Protein AF-0000000080018861 (afdb_homodimer)

Foldseek 3Di:
DEAEDALVLVVCCPPVPPVVSVVVSVVVLVVCVVVVYAYEYEPVSLQVNLVCCCPVVVDDLVRSLVVVVVVLPDPRYDYPCSPLQNVLSVCSVVFDDDSVVSSVFSVCVVVPHQADEDCDCSCPPPPRYHYD/DEAEDALVLVVCCPPVPPVVSVVVSVVVLVVCVVVVYAYEYEPVSLQVNLVCCCPVVNDDLVRSLVVVVVVLVDPRYDYPCSPLQNVLSVCSVVFDDGSVVSSVFSVCVVVPHQADEDCDCSCPPPPRYHYD

Sequence (264 aa):
MSKGLDTNVIVRYLVRDDLEQWKLADEYIKQVKASGETCFINNIVLCELVWVLKTSYKLSRIEITDVIEKILKTDAFDFENREAALWSLQQMKKGKADFSDYLIGKLNEQAGCSETVTFDAKLQGTQGIRLLMSKGLDTNVIVRYLVRDDLEQWKLADEYIKQVKASGETCFINNIVLCELVWVLKTSYKLSRIEITDVIEKILKTDAFDFENREAALWSLQQMKKGKADFSDYLIGKLNEQAGCSETVTFDAKLQGTQGIRLL

Solvent-accessible surface area (backbone atoms only — not comparable to full-atom values): 13883 Å² total; per-residue (Å²): 109,33,35,20,53,34,45,65,34,55,50,29,50,72,67,55,84,44,63,69,58,15,51,53,36,47,50,50,54,49,49,37,39,72,70,73,28,32,38,31,38,45,67,59,36,53,41,50,41,55,48,45,41,38,71,76,65,59,43,49,72,67,56,47,50,52,52,51,51,51,53,74,67,35,81,52,49,40,56,72,50,58,67,51,51,51,52,15,48,54,47,34,74,74,46,76,44,54,54,55,60,43,35,51,48,46,52,30,44,75,73,53,22,76,34,25,37,30,71,59,70,58,46,60,83,42,86,55,46,42,75,107,109,33,35,19,52,32,44,65,34,54,49,30,51,70,67,56,86,44,62,70,57,16,51,54,36,48,50,50,54,50,50,38,41,72,70,72,28,32,37,32,40,43,68,58,37,53,41,50,42,55,49,43,42,38,70,75,66,59,43,49,73,68,56,47,50,52,52,52,52,52,54,72,68,36,82,52,49,41,54,72,48,57,67,51,50,51,51,16,49,55,48,35,72,75,46,74,43,55,53,55,60,43,35,51,48,46,51,31,44,74,72,53,22,77,35,25,38,30,70,59,71,58,45,59,85,41,87,57,46,42,74,108

Nearest PDB structures (foldseek):
  7vwo-assembly3_I  TM=4.710E-01  e=6.007E-04  Mycobacterium tuberculosis H37Rv
  1w8i-assembly1_A-2  TM=4.863E-01  e=3.296E-03  Archaeoglobus fulgidus DSM 4304
  7by2-assembly1_B-2  TM=4.163E-01  e=1.046E-02  Klebsiella pneumoniae
  4diu-assembly1_A  TM=2.142E-01  e=4.860E+00  synthetic construct
  6nkg-assembly1_A  TM=1.887E-01  e=8.400E+00  metagenome

Structure (mmCIF, N/CA/C/O backbone):
data_AF-0000000080018861-model_v1
#
loop_
_entity.id
_entity.type
_entity.pdbx_description
1 polymer 'PIN domain-containing protein'
#
loop_
_atom_site.group_PDB
_atom_site.id
_atom_site.type_symbol
_atom_site.label_atom_id
_atom_site.label_alt_id
_atom_site.label_comp_id
_atom_site.label_asym_id
_atom_site.label_entity_id
_atom_site.label_seq_id
_atom_site.pdbx_PDB_ins_code
_atom_site.Cartn_x
_atom_site.Cartn_y
_atom_site.Cartn_z
_atom_site.occupancy
_atom_site.B_iso_or_equiv
_atom_site.auth_seq_id
_atom_site.auth_comp_id
_atom_site.auth_asym_id
_atom_site.auth_atom_id
_atom_site.pdbx_PDB_model_num
ATOM 1 N N . MET A 1 1 ? 7.605 -21.719 6.68 1 80.31 1 MET A N 1
ATOM 2 C CA . MET A 1 1 ? 8.273 -20.531 6.137 1 80.31 1 MET A CA 1
ATOM 3 C C . MET A 1 1 ? 7.504 -19.969 4.949 1 80.31 1 MET A C 1
ATOM 5 O O . MET A 1 1 ? 6.727 -20.688 4.312 1 80.31 1 MET A O 1
ATOM 9 N N . SER A 1 2 ? 7.422 -18.594 4.66 1 95 2 SER A N 1
ATOM 10 C CA . SER A 1 2 ? 6.605 -18.031 3.594 1 95 2 SER A CA 1
ATOM 11 C C . SER A 1 2 ? 7.473 -17.406 2.506 1 95 2 SER A C 1
ATOM 13 O O . SER A 1 2 ? 8.648 -17.109 2.736 1 95 2 SER A O 1
ATOM 15 N N . LYS A 1 3 ? 6.938 -17.453 1.348 1 98.56 3 LYS A N 1
ATOM 16 C CA . LYS A 1 3 ? 7.531 -16.812 0.18 1 98.56 3 LYS A CA 1
ATOM 17 C C . LYS A 1 3 ? 6.734 -15.57 -0.23 1 98.56 3 LYS A C 1
ATOM 19 O O . LYS A 1 3 ? 5.531 -15.656 -0.478 1 98.56 3 LYS A O 1
ATOM 24 N N . GLY A 1 4 ? 7.438 -14.445 -0.264 1 98.88 4 GLY A N 1
ATOM 25 C CA . GLY A 1 4 ? 6.75 -13.219 -0.638 1 98.88 4 GLY A CA 1
ATOM 26 C C . GLY A 1 4 ? 6.531 -13.094 -2.135 1 98.88 4 GLY A C 1
ATOM 27 O O . GLY A 1 4 ? 7.398 -13.461 -2.928 1 98.88 4 GLY A O 1
ATOM 28 N N . LEU A 1 5 ? 5.398 -12.57 -2.502 1 98.88 5 LEU A N 1
ATOM 29 C CA . LEU A 1 5 ? 5.113 -12.32 -3.91 1 98.88 5 LEU A CA 1
ATOM 30 C C . LEU A 1 5 ? 5.102 -10.82 -4.203 1 98.88 5 LEU A C 1
ATOM 32 O O . LEU A 1 5 ? 4.535 -10.039 -3.439 1 98.88 5 LEU A O 1
ATOM 36 N N . ASP A 1 6 ? 5.699 -10.453 -5.277 1 98.75 6 ASP A N 1
ATOM 37 C CA . ASP A 1 6 ? 5.5 -9.125 -5.852 1 98.75 6 ASP A CA 1
ATOM 38 C C . ASP A 1 6 ? 4.184 -9.055 -6.629 1 98.75 6 ASP A C 1
ATOM 40 O O . ASP A 1 6 ? 3.611 -10.086 -6.984 1 98.75 6 ASP A O 1
ATOM 44 N N . THR A 1 7 ? 3.771 -7.844 -6.902 1 98.75 7 THR A N 1
ATOM 45 C CA . THR A 1 7 ? 2.473 -7.633 -7.535 1 98.75 7 THR A CA 1
ATOM 46 C C . THR A 1 7 ? 2.43 -8.281 -8.914 1 98.75 7 THR A C 1
ATOM 48 O O . THR A 1 7 ? 1.459 -8.961 -9.258 1 98.75 7 THR A O 1
ATOM 51 N N . ASN A 1 8 ? 3.494 -8.156 -9.703 1 98.38 8 ASN A N 1
ATOM 52 C CA . ASN A 1 8 ? 3.469 -8.633 -11.078 1 98.38 8 ASN A CA 1
ATOM 53 C C . ASN A 1 8 ? 3.395 -10.156 -11.141 1 98.38 8 ASN A C 1
ATOM 55 O O . ASN A 1 8 ? 2.869 -10.719 -12.102 1 98.38 8 ASN A O 1
ATOM 59 N N . VAL A 1 9 ? 3.859 -10.82 -10.125 1 98.69 9 VAL A N 1
ATOM 60 C CA . VAL A 1 9 ? 3.789 -12.273 -10.117 1 98.69 9 VAL A CA 1
ATOM 61 C C . VAL A 1 9 ? 2.342 -12.727 -9.945 1 98.69 9 VAL A C 1
ATOM 63 O O . VAL A 1 9 ? 1.876 -13.625 -10.641 1 98.69 9 VAL A O 1
ATOM 66 N N . ILE A 1 10 ? 1.629 -12.125 -9.016 1 98.5 10 ILE A N 1
ATOM 67 C CA . ILE A 1 10 ? 0.23 -12.469 -8.789 1 98.5 10 ILE A CA 1
ATOM 68 C C . ILE A 1 10 ? -0.599 -12.102 -10.016 1 98.5 10 ILE A C 1
ATOM 70 O O . ILE A 1 10 ? -1.502 -12.844 -10.406 1 98.5 10 ILE A O 1
ATOM 74 N N . VAL A 1 11 ? -0.32 -10.938 -10.625 1 98.5 11 VAL A N 1
ATOM 75 C CA . VAL A 1 11 ? -1.027 -10.516 -11.828 1 98.5 11 VAL A CA 1
ATOM 76 C C . VAL A 1 11 ? -0.863 -11.562 -12.922 1 98.5 11 VAL A C 1
ATOM 78 O O . VAL A 1 11 ? -1.845 -11.992 -13.531 1 98.5 11 VAL A O 1
ATOM 81 N N . ARG A 1 12 ? 0.361 -12.031 -13.125 1 98.31 12 ARG A N 1
ATOM 82 C CA . ARG A 1 12 ? 0.615 -13.023 -14.156 1 98.31 12 ARG A CA 1
ATOM 83 C C . ARG A 1 12 ? -0.076 -14.344 -13.828 1 98.31 12 ARG A C 1
ATOM 85 O O . ARG A 1 12 ? -0.591 -15.023 -14.719 1 98.31 12 ARG A O 1
ATOM 92 N N . TYR A 1 13 ? -0.082 -14.609 -12.578 1 97.62 13 TYR A N 1
ATOM 93 C CA . TYR A 1 13 ? -0.749 -15.828 -12.125 1 97.62 13 TYR A CA 1
ATOM 94 C C . TYR A 1 13 ? -2.24 -15.781 -12.438 1 97.62 13 TYR A C 1
ATOM 96 O O . TYR A 1 13 ? -2.828 -16.781 -12.844 1 97.62 13 TYR A O 1
ATOM 104 N N . LEU A 1 14 ? -2.842 -14.625 -12.352 1 96.88 14 LEU A N 1
ATOM 105 C CA . LEU A 1 14 ? -4.293 -14.492 -12.422 1 96.88 14 LEU A CA 1
ATOM 106 C C . LEU A 1 14 ? -4.754 -14.266 -13.859 1 96.88 14 LEU A C 1
ATOM 108 O O . LEU A 1 14 ? -5.773 -14.82 -14.273 1 96.88 14 LEU A O 1
ATOM 112 N N . VAL A 1 15 ? -4.164 -13.445 -14.664 1 94.81 15 VAL A N 1
ATOM 113 C CA . VAL A 1 15 ? -4.73 -12.938 -15.906 1 94.81 15 VAL A CA 1
ATOM 114 C C . VAL A 1 15 ? -4.25 -13.789 -17.078 1 94.81 15 VAL A C 1
ATOM 116 O O . VAL A 1 15 ? -4.918 -13.859 -18.109 1 94.81 15 VAL A O 1
ATOM 119 N N . ARG A 1 16 ? -3.158 -14.484 -17.125 1 93.56 16 ARG A N 1
ATOM 120 C CA . ARG A 1 16 ? -2.623 -15.422 -18.109 1 93.56 16 ARG A CA 1
ATOM 121 C C . ARG A 1 16 ? -2.43 -14.734 -19.453 1 93.56 16 ARG A C 1
ATOM 123 O O . ARG A 1 16 ? -2.74 -15.312 -20.5 1 93.56 16 ARG A O 1
ATOM 130 N N . ASP A 1 17 ? -2.07 -13.492 -19.469 1 96.19 17 ASP A N 1
ATOM 131 C CA . ASP A 1 17 ? -1.878 -12.742 -20.703 1 96.19 17 ASP A CA 1
ATOM 132 C C . ASP A 1 17 ? -0.44 -12.867 -21.203 1 96.19 17 ASP A C 1
ATOM 134 O O . ASP A 1 17 ? -0.119 -12.414 -22.312 1 96.19 17 ASP A O 1
ATOM 138 N N . ASP A 1 18 ? 0.453 -13.352 -20.438 1 96.81 18 ASP A N 1
ATOM 139 C CA . ASP A 1 18 ? 1.819 -13.75 -20.766 1 96.81 18 ASP A CA 1
ATOM 140 C C . ASP A 1 18 ? 2.068 -15.211 -20.406 1 96.81 18 ASP A C 1
ATOM 142 O O . ASP A 1 18 ? 2.395 -15.523 -19.25 1 96.81 18 ASP A O 1
ATOM 146 N N . LEU A 1 19 ? 1.96 -16.031 -21.406 1 97.56 19 LEU A N 1
ATOM 147 C CA . LEU A 1 19 ? 1.934 -17.469 -21.156 1 97.56 19 LEU A CA 1
ATOM 148 C C . LEU A 1 19 ? 3.229 -17.938 -20.5 1 97.56 19 LEU A C 1
ATOM 150 O O . LEU A 1 19 ? 3.205 -18.797 -19.609 1 97.56 19 LEU A O 1
ATOM 154 N N . GLU A 1 20 ? 4.262 -17.422 -20.953 1 98.12 20 GLU A N 1
ATOM 155 C CA . GLU A 1 20 ? 5.551 -17.812 -20.391 1 98.12 20 GLU A CA 1
ATOM 156 C C . GLU A 1 20 ? 5.652 -17.422 -18.922 1 98.12 20 GLU A C 1
ATOM 158 O O . GLU A 1 20 ? 6.016 -18.234 -18.062 1 98.12 20 GLU A O 1
ATOM 163 N N . GLN A 1 21 ? 5.367 -16.203 -18.594 1 98.25 21 GLN A N 1
ATOM 164 C CA . GLN A 1 21 ? 5.43 -15.75 -17.203 1 98.25 21 GLN A CA 1
ATOM 165 C C . GLN A 1 21 ? 4.332 -16.391 -16.359 1 98.25 21 GLN A C 1
ATOM 167 O O . GLN A 1 21 ? 4.52 -16.641 -15.172 1 98.25 21 GLN A O 1
ATOM 172 N N . TRP A 1 22 ? 3.197 -16.641 -17 1 98.44 22 TRP A N 1
ATOM 173 C CA . TRP A 1 22 ? 2.141 -17.344 -16.281 1 98.44 22 TRP A CA 1
ATOM 174 C C . TRP A 1 22 ? 2.611 -18.734 -15.828 1 98.44 22 TRP A C 1
ATOM 176 O O . TRP A 1 22 ? 2.414 -19.109 -14.672 1 98.44 22 TRP A O 1
ATOM 186 N N . LYS A 1 23 ? 3.252 -19.438 -16.719 1 98.5 23 LYS A N 1
ATOM 187 C CA . LYS A 1 23 ? 3.74 -20.781 -16.406 1 98.5 23 LYS A CA 1
ATOM 188 C C . LYS A 1 23 ? 4.723 -20.75 -15.242 1 98.5 23 LYS A C 1
ATOM 190 O O . LYS A 1 23 ? 4.641 -21.562 -14.32 1 98.5 23 LYS A O 1
ATOM 195 N N . LEU A 1 24 ? 5.609 -19.797 -15.258 1 98.62 24 LEU A N 1
ATOM 196 C CA . LEU A 1 24 ? 6.602 -19.656 -14.195 1 98.62 24 LEU A CA 1
ATOM 197 C C . LEU A 1 24 ? 5.934 -19.312 -12.867 1 98.62 24 LEU A C 1
ATOM 199 O O . LEU A 1 24 ? 6.273 -19.891 -11.836 1 98.62 24 LEU A O 1
ATOM 203 N N . ALA A 1 25 ? 5.023 -18.406 -12.867 1 98.56 25 ALA A N 1
ATO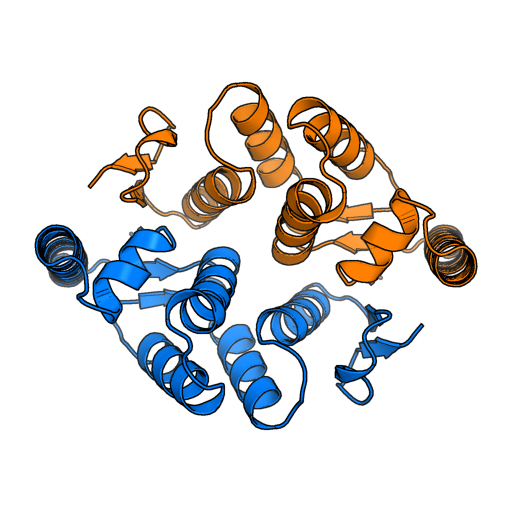M 204 C CA . ALA A 1 25 ? 4.301 -18.031 -11.648 1 98.56 25 ALA A CA 1
ATOM 205 C C . ALA A 1 25 ? 3.49 -19.203 -11.109 1 98.56 25 ALA A C 1
ATOM 207 O O . ALA A 1 25 ? 3.525 -19.484 -9.906 1 98.56 25 ALA A O 1
ATOM 208 N N . ASP A 1 26 ? 2.793 -19.875 -12.023 1 97.94 26 ASP A N 1
ATOM 209 C CA . ASP A 1 26 ? 1.965 -21.016 -11.648 1 97.94 26 ASP A CA 1
ATOM 210 C C . ASP A 1 26 ? 2.809 -22.125 -11.031 1 97.94 26 ASP A C 1
ATOM 212 O O . ASP A 1 26 ? 2.457 -22.672 -9.984 1 97.94 26 ASP A O 1
ATOM 216 N N . GLU A 1 27 ? 3.875 -22.422 -11.688 1 98.31 27 GLU A N 1
ATOM 217 C CA . GLU A 1 27 ? 4.781 -23.469 -11.211 1 98.31 27 GLU A CA 1
ATOM 218 C C . GLU A 1 27 ? 5.375 -23.094 -9.852 1 98.31 27 GLU A C 1
ATOM 220 O O . GLU A 1 27 ? 5.477 -23.938 -8.961 1 98.31 27 GLU A O 1
ATOM 225 N N . TYR A 1 28 ? 5.785 -21.875 -9.703 1 98.44 28 TYR A N 1
ATOM 226 C CA . TYR A 1 28 ? 6.367 -21.406 -8.445 1 98.44 28 TYR A CA 1
ATOM 227 C C . TYR A 1 28 ? 5.379 -21.562 -7.301 1 98.44 28 TYR A C 1
ATOM 229 O O . TYR A 1 28 ? 5.723 -22.109 -6.246 1 98.44 28 TYR A O 1
ATOM 237 N N . ILE A 1 29 ? 4.176 -21.109 -7.496 1 97.62 29 ILE A N 1
ATOM 238 C CA . ILE A 1 29 ? 3.156 -21.141 -6.453 1 97.62 29 ILE A CA 1
ATOM 239 C C . ILE A 1 29 ? 2.816 -22.594 -6.113 1 97.62 29 ILE A C 1
ATOM 241 O O . ILE A 1 29 ? 2.682 -22.938 -4.941 1 97.62 29 ILE A O 1
ATOM 245 N N . LYS A 1 30 ? 2.783 -23.422 -7.121 1 97.31 30 LYS A N 1
ATOM 246 C CA . LYS A 1 30 ? 2.518 -24.844 -6.906 1 97.31 30 LYS A CA 1
ATOM 247 C C . LYS A 1 30 ? 3.635 -25.484 -6.098 1 97.31 30 LYS A C 1
ATOM 249 O O . LYS A 1 30 ? 3.373 -26.297 -5.207 1 97.31 30 LYS A O 1
ATOM 254 N N . GLN A 1 31 ? 4.809 -25.141 -6.422 1 97.62 31 GLN A N 1
ATOM 255 C CA . GLN A 1 31 ? 5.965 -25.688 -5.723 1 97.62 31 GLN A CA 1
ATOM 256 C C . GLN A 1 31 ? 5.98 -25.25 -4.262 1 97.62 31 GLN A C 1
ATOM 258 O O . GLN A 1 31 ? 6.293 -26.047 -3.371 1 97.62 31 GLN A O 1
ATOM 263 N N . VAL A 1 32 ? 5.719 -24 -4.031 1 97.69 32 VAL A N 1
ATOM 264 C CA . VAL A 1 32 ? 5.66 -23.484 -2.666 1 97.69 32 VAL A CA 1
ATOM 265 C C . VAL A 1 32 ? 4.613 -24.266 -1.868 1 97.69 32 VAL A C 1
ATOM 267 O O . VAL A 1 32 ? 4.895 -24.75 -0.768 1 97.69 32 VAL A O 1
ATOM 270 N N . LYS A 1 33 ? 3.5 -24.438 -2.461 1 95.75 33 LYS A N 1
ATOM 271 C CA . LYS A 1 33 ? 2.418 -25.156 -1.809 1 95.75 33 LYS A CA 1
ATOM 272 C C . LYS A 1 33 ? 2.818 -26.609 -1.542 1 95.75 33 LYS A C 1
ATOM 274 O O . LYS A 1 33 ? 2.572 -27.141 -0.455 1 95.75 33 LYS A O 1
ATOM 279 N N . ALA A 1 34 ? 3.441 -27.203 -2.479 1 96.31 34 ALA A N 1
ATOM 280 C CA . ALA A 1 34 ? 3.838 -28.594 -2.371 1 96.31 34 ALA A CA 1
ATOM 281 C C . ALA A 1 34 ? 4.863 -28.797 -1.259 1 96.31 34 ALA A C 1
ATOM 283 O O . ALA A 1 34 ? 4.941 -29.875 -0.659 1 96.31 34 ALA A O 1
ATOM 284 N N . SER A 1 35 ? 5.586 -27.797 -0.98 1 96.44 35 SER A N 1
ATOM 285 C CA . SER A 1 35 ? 6.621 -27.891 0.045 1 96.44 35 SER A CA 1
ATOM 286 C C . SER A 1 35 ? 6.051 -27.594 1.43 1 96.44 35 SER A C 1
ATOM 288 O O . SER A 1 35 ? 6.785 -27.594 2.42 1 96.44 35 SER A O 1
ATOM 290 N N . GLY A 1 36 ? 4.789 -27.297 1.485 1 94.88 36 GLY A N 1
ATOM 291 C CA . GLY A 1 36 ? 4.141 -27 2.754 1 94.88 36 GLY A CA 1
ATOM 292 C C . GLY A 1 36 ? 4.285 -25.562 3.176 1 94.88 36 GLY A C 1
ATOM 293 O O . GLY A 1 36 ? 3.955 -25.203 4.309 1 94.88 36 GLY A O 1
ATOM 294 N N . GLU A 1 37 ? 4.805 -24.734 2.312 1 96.44 37 GLU A N 1
ATOM 295 C CA . GLU A 1 37 ? 4.934 -23.297 2.553 1 96.44 37 GLU A CA 1
ATOM 296 C C . GLU A 1 37 ? 3.766 -22.531 1.938 1 96.44 37 GLU A C 1
ATOM 298 O O . GLU A 1 37 ? 2.855 -23.125 1.362 1 96.44 37 GLU A O 1
ATOM 303 N N . THR A 1 38 ? 3.707 -21.25 2.182 1 97.25 38 THR A N 1
ATOM 304 C CA . THR A 1 38 ? 2.67 -20.406 1.605 1 97.25 38 THR A CA 1
ATOM 305 C C . THR A 1 38 ? 3.287 -19.219 0.865 1 97.25 38 THR A C 1
ATOM 307 O O . THR A 1 38 ? 4.449 -18.875 1.092 1 97.25 38 THR A O 1
ATOM 310 N N . CYS A 1 39 ? 2.5 -18.688 -0.005 1 98.62 39 CYS A N 1
ATOM 311 C CA . CYS A 1 39 ? 2.852 -17.438 -0.659 1 98.62 39 CYS A CA 1
ATOM 312 C C . CYS A 1 39 ? 2.264 -16.25 0.093 1 98.62 39 CYS A C 1
ATOM 314 O O . CYS A 1 39 ? 1.048 -16.156 0.271 1 98.62 39 CYS A O 1
ATOM 316 N N . PHE A 1 40 ? 3.115 -15.375 0.499 1 98.81 40 PHE A N 1
ATOM 317 C CA . PHE A 1 40 ? 2.723 -14.25 1.336 1 98.81 40 PHE A CA 1
ATOM 318 C C . PHE A 1 40 ? 2.426 -13.016 0.484 1 98.81 40 PHE A C 1
ATOM 320 O O . PHE A 1 40 ? 3.201 -12.672 -0.41 1 98.81 40 PHE A O 1
ATOM 327 N N . ILE A 1 41 ? 1.285 -12.391 0.741 1 98.81 41 ILE A N 1
ATOM 328 C CA . ILE A 1 41 ? 0.834 -11.18 0.068 1 98.81 41 ILE A CA 1
ATOM 329 C C . ILE A 1 41 ? 0.627 -10.062 1.094 1 98.81 41 ILE A C 1
ATOM 331 O O . ILE A 1 41 ? -0.278 -10.141 1.928 1 98.81 41 ILE A O 1
ATOM 335 N N . ASN A 1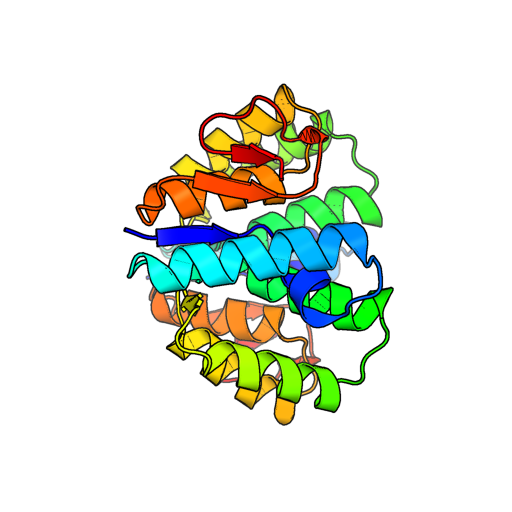 42 ? 1.509 -9.078 1.059 1 98.81 42 ASN A N 1
ATOM 336 C CA . ASN A 1 42 ? 1.318 -7.992 2.016 1 98.81 42 ASN A CA 1
ATOM 337 C C . ASN A 1 42 ? 0.316 -6.961 1.504 1 98.81 42 ASN A C 1
ATOM 339 O O . ASN A 1 42 ? -0.189 -7.082 0.386 1 98.81 42 ASN A O 1
ATOM 343 N N . ASN A 1 43 ? -0.021 -5.945 2.26 1 98.94 43 ASN A N 1
ATOM 344 C CA . ASN A 1 43 ? -1.129 -5.035 1.992 1 98.94 43 ASN A CA 1
ATOM 345 C C . ASN A 1 43 ? -0.85 -4.156 0.778 1 98.94 43 ASN A C 1
ATOM 347 O O . ASN A 1 43 ? -1.769 -3.809 0.033 1 98.94 43 ASN A O 1
ATOM 351 N N . ILE A 1 44 ? 0.416 -3.781 0.583 1 98.94 44 ILE A N 1
ATOM 352 C CA . ILE A 1 44 ? 0.769 -2.941 -0.557 1 98.94 44 ILE A CA 1
ATOM 353 C C . ILE A 1 44 ? 0.529 -3.709 -1.855 1 98.94 44 ILE A C 1
ATOM 355 O O . ILE A 1 44 ? -0.071 -3.18 -2.795 1 98.94 44 ILE A O 1
ATOM 359 N N . VAL A 1 45 ? 0.912 -4.938 -1.863 1 98.88 45 VAL A N 1
ATOM 360 C CA . VAL A 1 45 ? 0.752 -5.789 -3.037 1 98.88 45 VAL A CA 1
ATOM 361 C C . VAL A 1 45 ? -0.731 -5.941 -3.365 1 98.88 45 VAL A C 1
ATOM 363 O O . VAL A 1 45 ? -1.125 -5.875 -4.531 1 98.88 45 VAL A O 1
ATOM 366 N N . LEU A 1 46 ? -1.548 -6.129 -2.352 1 98.81 46 LEU A N 1
ATOM 367 C CA . LEU A 1 46 ? -2.982 -6.27 -2.576 1 98.81 46 LEU A CA 1
ATOM 368 C C . LEU A 1 46 ? -3.566 -5 -3.186 1 98.81 46 LEU A C 1
ATOM 370 O O . LEU A 1 46 ? -4.371 -5.066 -4.117 1 98.81 46 LEU A O 1
ATOM 374 N N . CYS A 1 47 ? -3.186 -3.865 -2.697 1 98.88 47 CYS A N 1
ATOM 375 C CA . CYS A 1 47 ? -3.658 -2.594 -3.232 1 98.88 47 CYS A CA 1
ATOM 376 C C . CYS A 1 47 ? -3.223 -2.414 -4.684 1 98.88 47 CYS A C 1
ATOM 378 O O . CYS A 1 47 ? -4.02 -2.004 -5.527 1 98.88 47 CYS A O 1
ATOM 380 N N . GLU A 1 48 ? -1.944 -2.727 -4.949 1 98.75 48 GLU A N 1
ATOM 381 C CA . GLU A 1 48 ? -1.441 -2.613 -6.316 1 98.75 48 GLU A CA 1
ATOM 382 C C . GLU A 1 48 ? -2.18 -3.561 -7.258 1 98.75 48 GLU A C 1
ATOM 384 O O . GLU A 1 48 ? -2.477 -3.201 -8.398 1 98.75 48 GLU A O 1
ATOM 389 N N . LEU A 1 49 ? -2.455 -4.727 -6.785 1 98.81 49 LEU A N 1
ATOM 390 C CA . LEU A 1 49 ? -3.172 -5.707 -7.59 1 98.81 49 LEU A CA 1
ATOM 391 C C . LEU A 1 49 ? -4.543 -5.18 -8 1 98.81 49 LEU A C 1
ATOM 393 O O . LEU A 1 49 ? -4.898 -5.207 -9.18 1 98.81 49 LEU A O 1
ATOM 397 N N . VAL A 1 50 ? -5.281 -4.656 -7.016 1 98.81 50 VAL A N 1
ATOM 398 C CA . VAL A 1 50 ? -6.609 -4.117 -7.289 1 98.81 50 VAL A CA 1
ATOM 399 C C . VAL A 1 50 ? -6.504 -2.977 -8.297 1 98.81 50 VAL A C 1
ATOM 401 O O . VAL A 1 50 ? -7.289 -2.908 -9.25 1 98.81 50 VAL A O 1
ATOM 404 N N . TRP A 1 51 ? -5.531 -2.145 -8.18 1 98.5 51 TRP A N 1
ATOM 405 C CA . TRP A 1 51 ? -5.328 -1.007 -9.07 1 98.5 51 TRP A CA 1
ATOM 406 C C . TRP A 1 51 ? -5 -1.475 -10.484 1 98.5 51 TRP A C 1
ATOM 408 O O . TRP A 1 51 ? -5.559 -0.966 -11.453 1 98.5 51 TRP A O 1
ATOM 418 N N . VAL A 1 52 ? -4.125 -2.418 -10.578 1 98.44 52 VAL A N 1
ATOM 419 C CA . VAL A 1 52 ? -3.697 -2.92 -11.883 1 98.44 52 VAL A CA 1
ATOM 420 C C . VAL A 1 52 ? -4.879 -3.572 -12.594 1 98.44 52 VAL A C 1
ATOM 422 O O . VAL A 1 52 ? -5.082 -3.355 -13.789 1 98.44 52 VAL A O 1
ATOM 425 N N . LEU A 1 53 ? -5.668 -4.395 -11.859 1 98.62 53 LEU A N 1
ATOM 426 C CA . LEU A 1 53 ? -6.828 -5.043 -12.453 1 98.62 53 LEU A CA 1
ATOM 427 C C . LEU A 1 53 ? -7.828 -4.008 -12.969 1 98.62 53 LEU A C 1
ATOM 429 O O . LEU A 1 53 ? -8.414 -4.176 -14.039 1 98.62 53 LEU A O 1
ATOM 433 N N . LYS A 1 54 ? -7.98 -2.98 -12.188 1 98.44 54 LYS A N 1
ATOM 434 C CA . LYS A 1 54 ? -8.922 -1.919 -12.539 1 98.44 54 LYS A CA 1
ATOM 435 C C . LYS A 1 54 ? -8.422 -1.112 -13.727 1 98.44 54 LYS A C 1
ATOM 437 O O . LYS A 1 54 ? -9.148 -0.91 -14.703 1 98.44 54 LYS A O 1
ATOM 442 N N . THR A 1 55 ? -7.211 -0.685 -13.727 1 97.81 55 THR A N 1
ATOM 443 C CA . THR A 1 55 ? -6.738 0.328 -14.664 1 97.81 55 THR A CA 1
ATOM 444 C C . THR A 1 55 ? -6.184 -0.321 -15.93 1 97.81 55 THR A C 1
ATOM 446 O O . THR A 1 55 ? -6.406 0.17 -17.031 1 97.81 55 THR A O 1
ATOM 449 N N . SER A 1 56 ? -5.441 -1.396 -15.773 1 97.81 56 SER A N 1
ATOM 450 C CA . SER A 1 56 ? -4.777 -2.008 -16.922 1 97.81 56 SER A CA 1
ATOM 451 C C . SER A 1 56 ? -5.68 -3.039 -17.594 1 97.81 56 SER A C 1
ATOM 453 O O . SER A 1 56 ? -5.676 -3.164 -18.812 1 97.81 56 SER A O 1
ATOM 455 N N . TYR A 1 57 ? -6.461 -3.707 -16.797 1 98 57 TYR A N 1
ATOM 456 C CA . TYR A 1 57 ? -7.258 -4.785 -17.375 1 98 57 TYR A CA 1
ATOM 457 C C . TYR A 1 57 ? -8.734 -4.41 -17.422 1 98 57 TYR A C 1
ATOM 459 O O . TYR A 1 57 ? -9.555 -5.164 -17.938 1 98 57 TYR A O 1
ATOM 467 N N . LYS A 1 58 ? -9.078 -3.287 -16.812 1 98.31 58 LYS A N 1
ATOM 468 C CA . LYS A 1 58 ? -10.383 -2.65 -16.938 1 98.31 58 LYS A CA 1
ATOM 469 C C . LYS A 1 58 ? -11.477 -3.539 -16.344 1 98.31 58 LYS A C 1
ATOM 471 O O . LYS A 1 58 ? -12.586 -3.604 -16.891 1 98.31 58 LYS A O 1
ATOM 476 N N . LEU A 1 59 ? -11.133 -4.234 -15.367 1 98.06 59 LEU A N 1
ATOM 477 C CA . LEU A 1 59 ? -12.164 -4.996 -14.68 1 98.06 59 LEU A CA 1
ATOM 478 C C . LEU A 1 59 ? -13.125 -4.07 -13.938 1 98.06 59 LEU A C 1
ATOM 480 O O . LEU A 1 59 ? -12.703 -3.051 -13.383 1 98.06 59 LEU A O 1
ATOM 484 N N . SER A 1 60 ? -14.383 -4.523 -13.93 1 97.81 60 SER A N 1
ATOM 485 C CA . SER A 1 60 ? -15.383 -3.781 -13.164 1 97.81 60 SER A CA 1
ATOM 486 C C . SER A 1 60 ? -15.172 -3.971 -11.664 1 97.81 60 SER A C 1
ATOM 488 O O . SER A 1 60 ? -14.453 -4.883 -11.242 1 97.81 60 SER A O 1
ATOM 490 N N . ARG A 1 61 ? -15.703 -3.084 -10.93 1 97.5 61 ARG A N 1
ATOM 491 C CA . ARG A 1 61 ? -15.641 -3.15 -9.477 1 97.5 61 ARG A CA 1
ATOM 492 C C . ARG A 1 61 ? -16.109 -4.512 -8.969 1 97.5 61 ARG A C 1
ATOM 494 O O . ARG A 1 61 ? -15.469 -5.105 -8.094 1 97.5 61 ARG A O 1
ATOM 501 N N . ILE A 1 62 ? -17.172 -5.07 -9.547 1 96.94 62 ILE A N 1
ATOM 502 C CA . ILE A 1 62 ? -17.734 -6.355 -9.141 1 96.94 62 ILE A CA 1
ATOM 503 C C . ILE A 1 62 ? -16.766 -7.477 -9.508 1 96.94 62 ILE A C 1
ATOM 505 O O . ILE A 1 62 ? -16.516 -8.383 -8.711 1 96.94 62 ILE A O 1
ATOM 509 N N . GLU A 1 63 ? -16.203 -7.441 -10.656 1 97.81 63 GLU A N 1
ATOM 510 C CA . GLU A 1 63 ? -15.234 -8.445 -11.078 1 97.81 63 GLU A CA 1
ATOM 511 C C . GLU A 1 63 ? -14 -8.445 -10.18 1 97.81 63 GLU A C 1
ATOM 513 O O . GLU A 1 63 ? -13.492 -9.508 -9.812 1 97.81 63 GLU A O 1
ATOM 518 N N . ILE A 1 64 ? -13.555 -7.258 -9.836 1 98.38 64 ILE A N 1
ATOM 519 C CA . ILE A 1 64 ? -12.383 -7.129 -8.969 1 98.38 64 ILE A CA 1
ATOM 520 C C . ILE A 1 64 ? -12.688 -7.738 -7.602 1 98.38 64 ILE A C 1
ATOM 522 O O . ILE A 1 64 ? -11.891 -8.516 -7.07 1 98.38 64 ILE A O 1
ATOM 526 N N . THR A 1 65 ? -13.836 -7.355 -7.055 1 97.75 65 THR A N 1
ATOM 527 C CA . THR A 1 65 ? -14.203 -7.875 -5.738 1 97.75 65 THR A CA 1
ATOM 528 C C . THR A 1 65 ? -14.281 -9.398 -5.766 1 97.75 65 THR A C 1
ATOM 530 O O . THR A 1 65 ? -13.828 -10.062 -4.836 1 97.75 65 THR A O 1
ATOM 533 N N . ASP A 1 66 ? -14.773 -9.977 -6.844 1 97.19 66 ASP A N 1
ATOM 534 C CA . ASP A 1 66 ? -14.875 -11.43 -6.984 1 97.19 66 ASP A CA 1
ATOM 535 C C . ASP A 1 66 ? -13.492 -12.07 -7.035 1 97.19 66 ASP A C 1
ATOM 537 O O . ASP A 1 66 ? -13.242 -13.078 -6.367 1 97.19 66 ASP A O 1
ATOM 541 N N . VAL A 1 67 ? -12.633 -11.508 -7.754 1 97.75 67 VAL A N 1
ATOM 542 C CA . VAL A 1 67 ? -11.281 -12.047 -7.922 1 97.75 67 VAL A CA 1
ATOM 543 C C . VAL A 1 67 ? -10.539 -11.992 -6.59 1 97.75 67 VAL A C 1
ATOM 545 O O . VAL A 1 67 ? -9.922 -12.977 -6.176 1 97.75 67 VAL A O 1
ATOM 548 N N . ILE A 1 68 ? -10.625 -10.859 -5.895 1 98.5 68 ILE A N 1
ATOM 549 C CA . ILE A 1 68 ? -9.875 -10.664 -4.66 1 98.5 68 ILE A CA 1
ATOM 550 C C . ILE A 1 68 ? -10.461 -11.547 -3.557 1 98.5 68 ILE A C 1
ATOM 552 O O . ILE A 1 68 ? -9.719 -12.094 -2.736 1 98.5 68 ILE A O 1
ATOM 556 N N . GLU A 1 69 ? -11.75 -11.648 -3.586 1 96.88 69 GLU A N 1
ATOM 557 C CA . GLU A 1 69 ? -12.367 -12.539 -2.607 1 96.88 69 GLU A CA 1
ATOM 558 C C . GLU A 1 69 ? -11.898 -13.977 -2.799 1 96.88 69 GLU A C 1
ATOM 560 O O . GLU A 1 69 ? -11.641 -14.688 -1.825 1 96.88 69 GLU A O 1
ATOM 565 N N . LYS A 1 70 ? -11.828 -14.461 -3.98 1 96.12 70 LYS A N 1
ATOM 566 C CA . LYS A 1 70 ? -11.344 -15.805 -4.277 1 96.12 70 LYS A CA 1
ATOM 567 C C . LYS A 1 70 ? -9.898 -15.984 -3.824 1 96.12 70 LYS A C 1
ATOM 569 O O . LYS A 1 70 ? -9.555 -17 -3.213 1 96.12 70 LYS A O 1
ATOM 574 N N . ILE A 1 71 ? -9.109 -14.977 -4.074 1 97.06 71 ILE A N 1
ATOM 575 C CA . ILE A 1 71 ? -7.703 -15.031 -3.695 1 97.06 71 ILE A CA 1
ATOM 576 C C . ILE A 1 71 ? -7.578 -15.094 -2.176 1 97.06 71 ILE A C 1
ATOM 578 O O . ILE A 1 71 ? -6.758 -15.844 -1.646 1 97.06 71 ILE A O 1
ATOM 582 N N . LEU A 1 72 ? -8.438 -14.375 -1.479 1 97.06 72 LEU A N 1
ATOM 583 C CA . LEU A 1 72 ? -8.398 -14.32 -0.023 1 97.06 72 LEU A CA 1
ATOM 584 C C . LEU A 1 72 ? -8.82 -15.648 0.588 1 97.06 72 LEU A C 1
ATOM 586 O O . LEU A 1 72 ? -8.516 -15.93 1.748 1 97.06 72 LEU A O 1
ATOM 590 N N . LYS A 1 73 ? -9.461 -16.422 -0.202 1 94.12 73 LYS A N 1
ATOM 591 C CA . LYS A 1 73 ? -9.969 -17.703 0.295 1 94.12 73 LYS A CA 1
ATOM 592 C C . LYS A 1 73 ? -9.07 -18.859 -0.128 1 94.12 73 LYS A C 1
ATOM 594 O O . LYS A 1 73 ? -9.281 -20 0.29 1 94.12 73 LYS A O 1
ATOM 599 N N . THR A 1 74 ? -8.141 -18.609 -0.936 1 92.19 74 THR A N 1
ATOM 600 C CA . THR A 1 74 ? -7.246 -19.641 -1.452 1 92.19 74 THR A CA 1
ATOM 601 C C . THR A 1 74 ? -6.188 -20 -0.417 1 92.19 74 THR A C 1
ATOM 603 O O . THR A 1 74 ? -5.492 -19.125 0.102 1 92.19 74 THR A O 1
ATOM 606 N N . ASP A 1 75 ? -5.93 -21.25 -0.128 1 91.06 75 ASP A N 1
ATOM 607 C CA . ASP A 1 75 ? -5.074 -21.766 0.939 1 91.06 75 ASP A CA 1
ATOM 608 C C . ASP A 1 75 ? -3.598 -21.516 0.619 1 91.06 75 ASP A C 1
ATOM 610 O O . ASP A 1 75 ? -2.764 -21.453 1.524 1 91.06 75 ASP A O 1
ATOM 614 N N . ALA A 1 76 ? -3.324 -21.391 -0.549 1 92.94 76 ALA A N 1
ATOM 615 C CA . ALA A 1 76 ? -1.936 -21.219 -0.972 1 92.94 76 ALA A CA 1
ATOM 616 C C . ALA A 1 76 ? -1.403 -19.844 -0.578 1 92.94 76 ALA A C 1
ATOM 618 O O . ALA A 1 76 ? -0.191 -19.625 -0.584 1 92.94 76 ALA A 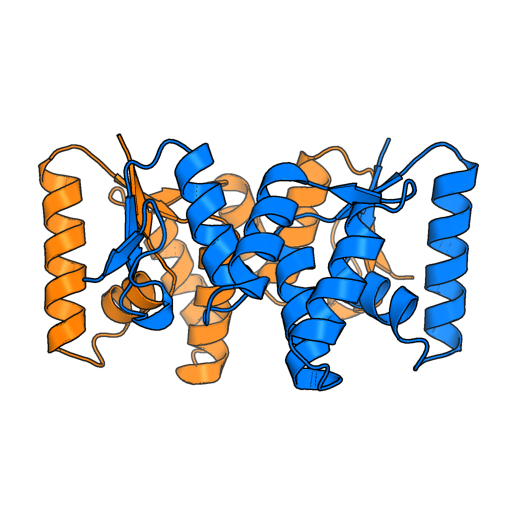O 1
ATOM 619 N N . PHE A 1 77 ? -2.326 -18.953 -0.225 1 97.19 77 PHE A N 1
ATOM 620 C CA . PHE A 1 77 ? -1.919 -17.578 0.037 1 97.19 77 PHE A CA 1
ATOM 621 C C . PHE A 1 77 ? -2.102 -17.234 1.51 1 97.19 77 PHE A C 1
ATOM 623 O O . PHE A 1 77 ? -3.08 -17.656 2.135 1 97.19 77 PHE A O 1
ATOM 630 N N . ASP A 1 78 ? -1.105 -16.594 2 1 97.5 78 ASP A N 1
ATOM 631 C CA . ASP A 1 78 ? -1.184 -15.945 3.301 1 97.5 78 ASP A CA 1
ATOM 632 C C . ASP A 1 78 ? -1.129 -14.422 3.154 1 97.5 78 ASP A C 1
ATOM 634 O O . ASP A 1 78 ? -0.556 -13.906 2.193 1 97.5 78 ASP A O 1
ATOM 638 N N . PHE A 1 79 ? -1.775 -13.789 4.098 1 98.38 79 PHE A N 1
ATOM 639 C CA . PHE A 1 79 ? -1.938 -12.344 3.957 1 98.38 79 PHE A CA 1
ATOM 640 C C . PHE A 1 79 ? -1.438 -11.617 5.203 1 98.38 79 PHE A C 1
ATOM 642 O O . PHE A 1 79 ? -1.572 -12.125 6.316 1 98.38 79 PHE A O 1
ATOM 649 N N . GLU A 1 80 ? -0.91 -10.461 4.973 1 98.5 80 GLU A N 1
ATOM 650 C CA . GLU A 1 80 ? -0.479 -9.609 6.082 1 98.5 80 GLU A CA 1
ATOM 651 C C . GLU A 1 80 ? -1.634 -9.32 7.035 1 98.5 80 GLU A C 1
ATOM 653 O O . GLU A 1 80 ? -1.46 -9.344 8.25 1 98.5 80 GLU A O 1
ATOM 658 N N . ASN A 1 81 ? -2.771 -9.031 6.516 1 98.44 81 ASN A N 1
ATOM 659 C CA . ASN A 1 81 ? -3.965 -8.773 7.312 1 98.44 81 ASN A CA 1
ATOM 660 C C . ASN A 1 81 ? -5.234 -9.195 6.578 1 98.44 81 ASN A C 1
ATOM 662 O O . ASN A 1 81 ? -5.926 -8.359 5.996 1 98.44 81 ASN A O 1
ATOM 666 N N . ARG A 1 82 ? -5.543 -10.469 6.691 1 97.81 82 ARG A N 1
ATOM 667 C CA . ARG A 1 82 ? -6.668 -11.047 5.961 1 97.81 82 ARG A CA 1
ATOM 668 C C . ARG A 1 82 ? -7.984 -10.414 6.398 1 97.81 82 ARG A C 1
ATOM 670 O O . ARG A 1 82 ? -8.844 -10.109 5.566 1 97.81 82 ARG A O 1
ATOM 677 N N . GLU A 1 83 ? -8.125 -10.195 7.629 1 97.56 83 GLU A N 1
ATOM 678 C CA . GLU A 1 83 ? -9.359 -9.648 8.172 1 97.56 83 GLU A CA 1
ATOM 679 C C . GLU A 1 83 ? -9.617 -8.234 7.648 1 97.56 83 GLU A C 1
ATOM 681 O O . GLU A 1 83 ? -10.727 -7.918 7.211 1 97.56 83 GLU A O 1
ATOM 686 N N . ALA A 1 84 ? -8.602 -7.422 7.695 1 98.56 84 ALA A N 1
ATOM 687 C CA . ALA A 1 84 ? -8.727 -6.055 7.195 1 98.56 84 ALA A CA 1
ATOM 688 C C . ALA A 1 84 ? -9.039 -6.043 5.703 1 98.56 84 ALA A C 1
ATOM 690 O O . ALA A 1 84 ? -9.828 -5.223 5.234 1 98.56 84 ALA A O 1
ATOM 691 N N . ALA A 1 85 ? -8.367 -6.953 4.988 1 98.69 85 ALA A N 1
ATOM 692 C CA . ALA A 1 85 ? -8.602 -7.051 3.551 1 98.69 85 ALA A CA 1
ATOM 693 C C . ALA A 1 85 ? -10.047 -7.441 3.256 1 98.69 85 ALA A C 1
ATOM 695 O O . ALA A 1 85 ? -10.703 -6.832 2.404 1 98.69 85 ALA A O 1
ATOM 696 N N . LEU A 1 86 ? -10.539 -8.375 3.988 1 97.75 86 LEU A N 1
ATOM 697 C CA . LEU A 1 86 ? -11.906 -8.828 3.783 1 97.75 86 LEU A CA 1
ATOM 698 C C . LEU A 1 86 ? -12.906 -7.734 4.133 1 97.75 86 LEU A C 1
ATOM 700 O O . LEU A 1 86 ? -13.867 -7.5 3.389 1 97.75 86 LEU A O 1
ATOM 704 N N . TRP A 1 87 ? -12.68 -7.121 5.195 1 97.81 87 TRP A N 1
ATOM 705 C CA . TRP A 1 87 ? -13.539 -6.012 5.586 1 97.81 87 TRP A CA 1
ATOM 706 C C . TRP A 1 87 ? -13.562 -4.934 4.508 1 97.81 87 TRP A C 1
ATOM 708 O O . TRP A 1 87 ? -14.633 -4.445 4.133 1 97.81 87 TRP A O 1
ATOM 718 N N . SER A 1 88 ? -12.367 -4.586 4.004 1 98.38 88 SER A N 1
ATOM 719 C CA . SER A 1 88 ? -12.234 -3.535 3 1 98.38 88 SER A CA 1
ATOM 720 C C . SER A 1 88 ? -12.969 -3.906 1.714 1 98.38 88 SER A C 1
ATOM 722 O O . SER A 1 88 ? -13.57 -3.049 1.068 1 98.38 88 SER A O 1
ATOM 724 N N . LEU A 1 89 ? -12.891 -5.172 1.376 1 97.94 89 LEU A N 1
ATOM 725 C CA . LEU A 1 89 ? -13.602 -5.652 0.194 1 97.94 89 LEU A CA 1
ATOM 726 C C . LEU A 1 89 ? -15.109 -5.508 0.368 1 97.94 89 LEU A C 1
ATOM 728 O O . LEU A 1 89 ? -15.812 -5.129 -0.571 1 97.94 89 LEU A O 1
ATOM 732 N N . GLN A 1 90 ? -15.562 -5.773 1.546 1 96.75 90 GLN A N 1
ATOM 733 C CA . GLN A 1 90 ? -16.984 -5.637 1.821 1 96.75 90 GLN A CA 1
ATOM 734 C C . GLN A 1 90 ? -17.422 -4.176 1.754 1 96.75 90 GLN A C 1
ATOM 736 O O . GLN A 1 90 ? -18.5 -3.863 1.234 1 96.75 90 GLN A O 1
ATOM 741 N N . GLN A 1 91 ? -16.609 -3.309 2.281 1 97.44 91 GLN A N 1
ATOM 742 C CA . GLN A 1 91 ? -16.922 -1.885 2.189 1 97.44 91 GLN A CA 1
ATOM 743 C C . GLN A 1 91 ? -16.922 -1.417 0.737 1 97.44 91 GLN A C 1
ATOM 745 O O . GLN A 1 91 ? -17.781 -0.622 0.34 1 97.44 91 GLN A O 1
ATOM 750 N N . MET A 1 92 ? -15.977 -1.936 -0.039 1 97.12 92 MET A N 1
ATOM 751 C CA . MET A 1 92 ? -15.867 -1.548 -1.442 1 97.12 92 MET A CA 1
ATOM 752 C C . MET A 1 92 ? -17.109 -1.974 -2.223 1 97.12 92 MET A C 1
ATOM 754 O O . MET A 1 92 ? -17.531 -1.271 -3.137 1 97.12 92 MET A O 1
ATOM 758 N N . LYS A 1 93 ? -17.656 -3.076 -1.859 1 95 93 LYS A N 1
ATOM 759 C CA . LYS A 1 93 ? -18.859 -3.574 -2.521 1 95 93 LYS A CA 1
ATOM 760 C C . LYS A 1 93 ? -20.031 -2.623 -2.316 1 95 93 LYS A C 1
ATOM 762 O O . LYS A 1 93 ? -20.875 -2.471 -3.203 1 95 93 LYS A O 1
ATOM 767 N N . LYS A 1 94 ? -20.047 -1.944 -1.237 1 94.38 94 LYS A N 1
ATOM 768 C CA . LYS A 1 94 ? -21.203 -1.125 -0.867 1 94.38 94 LYS A CA 1
ATOM 769 C C . LYS A 1 94 ? -20.906 0.358 -1.081 1 94.38 94 LYS A C 1
ATOM 771 O O . LYS A 1 94 ? -21.828 1.154 -1.278 1 94.38 94 LYS A O 1
ATOM 776 N N . GLY A 1 95 ? -19.688 0.65 -1.014 1 95.38 95 GLY A N 1
ATOM 777 C CA . GLY A 1 95 ? -19.312 2.057 -1.023 1 95.38 95 GLY A CA 1
ATOM 778 C C . GLY A 1 95 ? -18.766 2.518 -2.357 1 95.38 95 GLY A C 1
ATOM 779 O O . GLY A 1 95 ? -18.734 1.748 -3.32 1 95.38 95 GLY A O 1
ATOM 780 N N . LYS A 1 96 ? -18.312 3.732 -2.418 1 96.25 96 LYS A N 1
ATOM 781 C CA . LYS A 1 96 ? -17.906 4.348 -3.676 1 96.25 96 LYS A CA 1
ATOM 782 C C . LYS A 1 96 ? -16.391 4.496 -3.74 1 96.25 96 LYS A C 1
ATOM 784 O O . LYS A 1 96 ? -15.82 4.723 -4.816 1 96.25 96 LYS A O 1
ATOM 789 N N . ALA A 1 97 ? -15.711 4.367 -2.621 1 98 97 ALA A N 1
ATOM 790 C CA . ALA A 1 97 ? -14.266 4.574 -2.592 1 98 97 ALA A CA 1
ATOM 791 C C . ALA A 1 97 ? -13.523 3.338 -3.096 1 98 97 ALA A C 1
ATOM 793 O O . ALA A 1 97 ? -14.125 2.285 -3.307 1 98 97 ALA A O 1
ATOM 794 N N . ASP A 1 98 ? -12.273 3.529 -3.338 1 97.44 98 ASP A N 1
ATOM 795 C CA . ASP A 1 98 ? -11.469 2.424 -3.836 1 97.44 98 ASP A CA 1
ATOM 796 C C . ASP A 1 98 ? -11.031 1.501 -2.699 1 97.44 98 ASP A C 1
ATOM 798 O O . ASP A 1 98 ? -11.078 1.887 -1.529 1 97.44 98 ASP A O 1
ATOM 802 N N . PHE A 1 99 ? -10.586 0.376 -3.029 1 98.69 99 PHE A N 1
ATOM 803 C CA . PHE A 1 99 ? -10.172 -0.651 -2.084 1 98.69 99 PHE A CA 1
ATOM 804 C C . PHE A 1 99 ? -9.125 -0.103 -1.114 1 98.69 99 PHE A C 1
ATOM 806 O O . PHE A 1 99 ? -9.25 -0.275 0.1 1 98.69 99 PHE A O 1
ATOM 813 N N . SER A 1 100 ? -8.117 0.568 -1.643 1 98.88 100 SER A N 1
ATOM 814 C CA . SER A 1 100 ? -7.02 1.034 -0.806 1 98.88 100 SER A CA 1
ATOM 815 C C . SER A 1 100 ? -7.496 2.07 0.207 1 98.88 100 SER A C 1
ATOM 817 O O . SER A 1 100 ? -6.973 2.143 1.32 1 98.88 100 SER A O 1
ATOM 819 N N . ASP A 1 101 ? -8.539 2.863 -0.107 1 98.69 101 ASP A N 1
ATOM 820 C CA . ASP A 1 101 ? -9.07 3.861 0.815 1 98.69 101 ASP A CA 1
ATOM 821 C C . ASP A 1 101 ? -9.648 3.201 2.064 1 98.69 101 ASP A C 1
ATOM 823 O O . ASP A 1 101 ? -9.375 3.629 3.186 1 98.69 101 ASP A O 1
ATOM 827 N N . TYR A 1 102 ? -10.398 2.164 1.772 1 98.69 102 TYR A N 1
ATOM 828 C CA . TYR A 1 102 ? -11 1.446 2.891 1 98.69 102 TYR A CA 1
ATOM 829 C C . TYR A 1 102 ? -9.938 0.71 3.701 1 98.69 102 TYR A C 1
ATOM 831 O O . TYR A 1 102 ? -10 0.688 4.934 1 98.69 102 TYR A O 1
ATOM 839 N N . LEU A 1 103 ? -8.992 0.119 3.041 1 98.81 103 LEU A N 1
ATOM 840 C CA . LEU A 1 103 ? -7.941 -0.612 3.736 1 98.81 103 LEU A CA 1
ATOM 841 C C . LEU A 1 103 ? -7.09 0.332 4.578 1 98.81 103 LEU A C 1
ATOM 843 O O . LEU A 1 103 ? -6.723 0.004 5.707 1 98.81 103 LEU A O 1
ATOM 847 N N . ILE A 1 104 ? -6.836 1.516 4.102 1 98.88 104 ILE A N 1
ATOM 848 C CA . ILE A 1 104 ? -6.102 2.535 4.84 1 98.88 104 ILE A CA 1
ATOM 849 C C . ILE A 1 104 ? -6.828 2.85 6.145 1 98.88 104 ILE A C 1
ATOM 851 O O . ILE A 1 104 ? -6.223 2.828 7.223 1 98.88 104 ILE A O 1
ATOM 855 N N . GLY A 1 105 ? -8.094 3.088 6.023 1 98.75 105 GLY A N 1
ATOM 856 C CA . GLY A 1 105 ? -8.867 3.385 7.219 1 98.75 105 GLY A CA 1
ATOM 857 C C . GLY A 1 105 ? -8.867 2.252 8.227 1 98.75 105 GLY A C 1
ATOM 858 O O . GLY A 1 105 ? -8.719 2.486 9.43 1 98.75 105 GLY A O 1
ATOM 859 N N . LYS A 1 106 ? -9.008 1.063 7.723 1 98.75 106 LYS A N 1
ATOM 860 C CA . LYS A 1 106 ? -9.07 -0.1 8.602 1 98.75 106 LYS A CA 1
ATOM 861 C C . LYS A 1 106 ? -7.727 -0.347 9.281 1 98.75 106 LYS A C 1
ATOM 863 O O . LYS A 1 106 ? -7.676 -0.653 10.477 1 98.75 106 LYS A O 1
ATOM 868 N N . LEU A 1 107 ? -6.68 -0.22 8.562 1 98.69 107 LEU A N 1
ATOM 869 C CA . LEU A 1 107 ? -5.348 -0.397 9.125 1 98.69 107 LEU A CA 1
ATOM 870 C C . LEU A 1 107 ? -5.051 0.675 10.164 1 98.69 107 LEU A C 1
ATOM 872 O O . LEU A 1 107 ? -4.434 0.392 11.195 1 98.69 107 LEU A O 1
ATOM 876 N N . ASN A 1 108 ? -5.496 1.9 9.906 1 98.75 108 ASN A N 1
ATOM 877 C CA . ASN A 1 108 ? -5.352 2.961 10.898 1 98.75 108 ASN A CA 1
ATOM 878 C C . ASN A 1 108 ? -6.105 2.637 12.188 1 98.75 108 ASN A C 1
ATOM 880 O O . ASN A 1 108 ? -5.582 2.83 13.281 1 98.75 108 ASN A O 1
ATOM 884 N N . GLU A 1 109 ? -7.273 2.139 12.031 1 98.5 109 GLU A N 1
ATOM 885 C CA . GLU A 1 109 ? -8.055 1.72 13.188 1 98.5 109 GLU A CA 1
ATOM 886 C C . GLU A 1 109 ? -7.332 0.636 13.984 1 98.5 109 GLU A C 1
ATOM 888 O O . GLU A 1 109 ? -7.246 0.711 15.211 1 98.5 109 GLU A O 1
ATOM 893 N N . GLN A 1 110 ? -6.82 -0.319 13.328 1 98.25 110 GLN A N 1
ATOM 894 C CA . GLN A 1 110 ? -6.121 -1.425 13.969 1 98.25 110 GLN A CA 1
ATOM 895 C C . GLN A 1 110 ? -4.852 -0.943 14.664 1 98.25 110 GLN A C 1
ATOM 897 O O . GLN A 1 110 ? -4.41 -1.535 15.648 1 98.25 110 GLN A O 1
ATOM 902 N N . ALA A 1 111 ? -4.305 0.139 14.18 1 98.06 111 ALA A N 1
ATOM 903 C CA . ALA A 1 111 ? -3.1 0.715 14.766 1 98.06 111 ALA A CA 1
ATOM 904 C C . ALA A 1 111 ? -3.438 1.587 15.977 1 98.06 111 ALA A C 1
ATOM 906 O O . ALA A 1 111 ? -2.545 2.158 16.609 1 98.06 111 ALA A O 1
ATOM 907 N N . GLY A 1 112 ? -4.738 1.763 16.219 1 97.75 112 GLY A N 1
ATOM 908 C CA . GLY A 1 112 ? -5.16 2.475 17.422 1 97.75 112 GLY A CA 1
ATOM 909 C C . GLY A 1 112 ? -5.531 3.922 17.156 1 97.75 112 GLY A C 1
ATOM 910 O O . GLY A 1 112 ? -5.707 4.707 18.094 1 97.75 112 GLY A O 1
ATOM 911 N N . CYS A 1 113 ? -5.613 4.277 15.906 1 98.56 113 CYS A N 1
ATOM 912 C CA . CYS A 1 113 ? -6.027 5.637 15.586 1 98.56 113 CYS A CA 1
ATOM 913 C C . CYS A 1 113 ? -7.5 5.852 15.906 1 98.56 113 CYS A C 1
ATOM 915 O O . CYS A 1 113 ? -8.336 4.992 15.617 1 98.56 113 CYS A O 1
ATOM 917 N N . SER A 1 114 ? -7.812 7 16.453 1 98.19 114 SER A N 1
ATOM 918 C CA . SER A 1 114 ? -9.188 7.289 16.828 1 98.19 114 SER A CA 1
ATOM 919 C C . SER A 1 114 ? -10.023 7.684 15.609 1 98.19 114 SER A C 1
ATOM 921 O O . SER A 1 114 ? -11.25 7.57 15.625 1 98.19 114 SER A O 1
ATOM 923 N N . GLU A 1 115 ? -9.391 8.164 14.547 1 98.56 115 GLU A N 1
ATOM 924 C CA . GLU A 1 115 ? -10.016 8.523 13.273 1 98.56 115 GLU A CA 1
ATOM 925 C C . GLU A 1 115 ? -9 8.531 12.141 1 98.56 115 GLU A C 1
ATOM 927 O O . GLU A 1 115 ? -7.789 8.5 12.383 1 98.56 115 GLU A O 1
ATOM 932 N N . THR A 1 116 ? -9.461 8.469 10.984 1 98.88 116 THR A N 1
ATOM 933 C CA . THR A 1 116 ? -8.727 8.789 9.766 1 98.88 116 THR A CA 1
ATOM 934 C C . THR A 1 116 ? -9.344 9.984 9.062 1 98.88 116 THR A C 1
ATOM 936 O O . THR A 1 116 ? -10.539 10 8.781 1 98.88 116 THR A O 1
ATOM 939 N N . VAL A 1 117 ? -8.523 10.93 8.781 1 98.88 117 VAL A N 1
ATOM 940 C CA . VAL A 1 117 ? -9.07 12.125 8.148 1 98.88 117 VAL A CA 1
ATOM 941 C C . VAL A 1 117 ? -8.75 12.102 6.652 1 98.88 117 VAL A C 1
ATOM 943 O O . VAL A 1 117 ? -7.691 11.617 6.246 1 98.88 117 VAL A O 1
ATOM 946 N N . THR A 1 118 ? -9.641 12.656 5.871 1 98.88 118 THR A N 1
ATOM 947 C CA . THR A 1 118 ? -9.523 12.641 4.418 1 98.88 118 THR A CA 1
ATOM 948 C C . THR A 1 118 ? -10.258 13.82 3.803 1 98.88 118 THR A C 1
ATOM 950 O O . THR A 1 118 ? -11.109 14.438 4.453 1 98.88 118 THR A O 1
ATOM 953 N N . PHE A 1 119 ? -9.938 14.156 2.57 1 98.69 119 PHE A N 1
ATOM 954 C CA . PHE A 1 119 ? -10.695 15.125 1.794 1 98.69 119 PHE A CA 1
ATOM 955 C C . PHE A 1 119 ? -11.586 14.43 0.771 1 98.69 119 PHE A C 1
ATOM 957 O O . PHE A 1 119 ? -12.336 15.086 0.045 1 98.69 119 PHE A O 1
ATOM 964 N N . ASP A 1 120 ? -11.531 13.078 0.685 1 98.44 120 ASP A N 1
ATOM 965 C CA . ASP A 1 120 ? -12.289 12.32 -0.306 1 98.44 120 ASP A CA 1
ATOM 966 C C . ASP A 1 120 ? -13.727 12.102 0.16 1 98.44 120 ASP A C 1
ATOM 968 O O . ASP A 1 120 ? -13.984 11.242 1.004 1 98.44 120 ASP A O 1
ATOM 972 N N . ALA A 1 121 ? -14.648 12.719 -0.469 1 98.06 121 ALA A N 1
ATOM 973 C CA . ALA A 1 121 ? -16.062 12.695 -0.087 1 98.06 121 ALA A CA 1
ATOM 974 C C . ALA A 1 121 ? -16.656 11.305 -0.276 1 98.06 121 ALA A C 1
ATOM 976 O O . ALA A 1 121 ? -17.688 10.977 0.319 1 98.06 121 ALA A O 1
ATOM 977 N N . LYS A 1 122 ? -16.078 10.461 -1.027 1 98 122 LYS A N 1
ATOM 978 C CA . LYS A 1 122 ? -16.578 9.102 -1.244 1 98 122 LYS A CA 1
ATOM 979 C C . LYS A 1 122 ? -16.516 8.289 0.043 1 98 122 LYS A C 1
ATOM 981 O O . LYS A 1 122 ? -17.188 7.258 0.159 1 98 122 LYS A O 1
ATOM 986 N N . LEU A 1 123 ? -15.711 8.766 0.984 1 98.25 123 LEU A N 1
ATOM 987 C CA . LEU A 1 123 ? -15.531 8.016 2.223 1 98.25 123 LEU A CA 1
ATOM 988 C C . LEU A 1 123 ? -16.453 8.547 3.318 1 98.25 123 LEU A C 1
ATOM 990 O O . LEU A 1 123 ? -16.453 8.023 4.434 1 98.25 123 LEU A O 1
ATOM 994 N N . GLN A 1 124 ? -17.188 9.57 2.916 1 95.25 124 GLN A N 1
ATOM 995 C CA . GLN A 1 124 ? -18.125 10.125 3.887 1 95.25 124 GLN A CA 1
ATOM 996 C C . GLN A 1 124 ? -19.078 9.055 4.414 1 95.25 124 GLN A C 1
ATOM 998 O O . GLN A 1 124 ? -19.656 8.297 3.639 1 95.25 124 GLN A O 1
ATOM 1003 N N . GLY A 1 125 ? -19.203 8.93 5.676 1 94.12 125 GLY A N 1
ATOM 1004 C CA . GLY A 1 125 ? -20.125 7.973 6.277 1 94.12 125 GLY A CA 1
ATOM 1005 C C . GLY A 1 125 ? -19.453 6.672 6.676 1 94.12 125 GLY A C 1
ATOM 1006 O O . GLY A 1 125 ? -20.031 5.852 7.383 1 94.12 125 GLY A O 1
ATOM 1007 N N . THR A 1 126 ? -18.25 6.426 6.242 1 96 126 THR A N 1
ATOM 1008 C CA . THR A 1 126 ? -17.5 5.242 6.66 1 96 126 THR A CA 1
ATOM 1009 C C . THR A 1 126 ? -17.047 5.371 8.109 1 96 126 THR A C 1
ATOM 1011 O O . THR A 1 126 ? -16.531 6.414 8.516 1 96 126 THR A O 1
ATOM 1014 N N . GLN A 1 127 ? -17.266 4.363 8.867 1 94.5 127 GLN A N 1
ATOM 1015 C CA . GLN A 1 127 ? -16.922 4.387 10.281 1 94.5 127 GLN A CA 1
ATOM 1016 C C . GLN A 1 127 ? -15.445 4.715 10.484 1 94.5 127 GLN A C 1
ATOM 1018 O O . GLN A 1 127 ? -14.586 4.145 9.812 1 94.5 127 GLN A O 1
ATOM 1023 N N . GLY A 1 128 ? -15.172 5.648 11.375 1 97.12 128 GLY A N 1
ATOM 1024 C CA . GLY A 1 128 ? -13.812 5.98 11.75 1 97.12 128 GLY A CA 1
ATOM 1025 C C . GLY A 1 128 ? -13.156 6.973 10.812 1 97.12 128 GLY A C 1
ATOM 1026 O O . GLY A 1 128 ? -12 7.352 11 1 97.12 128 GLY A O 1
ATOM 1027 N N . ILE A 1 129 ? -13.938 7.41 9.797 1 98.25 129 ILE A N 1
ATOM 1028 C CA . ILE A 1 129 ? -13.398 8.344 8.812 1 98.25 129 ILE A CA 1
ATOM 1029 C C . ILE A 1 129 ? -14.047 9.719 8.992 1 98.25 129 ILE A C 1
ATOM 1031 O O . ILE A 1 129 ? -15.258 9.812 9.203 1 98.25 129 ILE A O 1
ATOM 1035 N N . ARG A 1 130 ? -13.242 10.695 8.969 1 98.5 130 ARG A N 1
ATOM 1036 C CA . ARG A 1 130 ? -13.727 12.07 9.078 1 98.5 130 ARG A CA 1
ATOM 1037 C C . ARG A 1 130 ? -13.328 12.891 7.852 1 98.5 130 ARG A C 1
ATOM 1039 O O . ARG A 1 130 ? -12.148 12.977 7.52 1 98.5 130 ARG A O 1
ATOM 1046 N N . LEU A 1 131 ? -14.305 13.445 7.234 1 98.25 131 LEU A N 1
ATOM 1047 C CA . LEU A 1 131 ? -14.047 14.367 6.133 1 98.25 131 LEU A CA 1
ATOM 1048 C C . LEU A 1 131 ? -13.602 15.727 6.656 1 98.25 131 LEU A C 1
ATOM 1050 O O . LEU A 1 131 ? -14.258 16.312 7.527 1 98.25 131 LEU A O 1
ATOM 1054 N N . LEU A 1 132 ? -12.484 16.203 6.188 1 97.62 132 LEU A N 1
ATOM 1055 C CA . LEU A 1 132 ? -12.016 17.516 6.57 1 97.62 132 LEU A CA 1
ATOM 1056 C C . LEU A 1 132 ? -12.672 18.609 5.715 1 97.62 132 LEU A C 1
ATOM 1058 O O . LEU A 1 132 ? -12.75 18.469 4.492 1 97.62 132 LEU A O 1
ATOM 1062 N N . MET B 1 1 ? -2.576 8.82 21.875 1 80.38 1 MET B N 1
ATOM 1063 C CA . MET B 1 1 ? -3.494 8.344 20.844 1 80.38 1 MET B CA 1
ATOM 1064 C C . MET B 1 1 ? -3.123 8.914 19.469 1 80.38 1 MET B C 1
ATOM 1066 O O . MET B 1 1 ? -2.449 9.938 19.391 1 80.38 1 MET B O 1
ATOM 1070 N N . SER B 1 2 ? -3.293 8.211 18.266 1 94.94 2 SER B N 1
ATOM 1071 C CA . SER B 1 2 ? -2.857 8.695 16.953 1 94.94 2 SER B CA 1
ATOM 1072 C C . SER B 1 2 ? -4.047 8.961 16.047 1 94.94 2 SER B C 1
ATOM 1074 O O . SER B 1 2 ? -5.148 8.469 16.281 1 94.94 2 SER B O 1
ATOM 1076 N N . LYS B 1 3 ? -3.824 9.906 15.203 1 98.56 3 LYS B N 1
ATOM 1077 C CA . LYS B 1 3 ? -4.773 10.25 14.148 1 98.56 3 LYS B CA 1
ATOM 1078 C C . LYS B 1 3 ? -4.258 9.805 12.781 1 98.56 3 LYS B C 1
ATOM 1080 O O . LYS B 1 3 ? -3.152 10.172 12.375 1 98.56 3 LYS B O 1
ATOM 1085 N N . GLY B 1 4 ? -5.074 8.992 12.125 1 98.88 4 GLY B N 1
ATOM 1086 C CA . GLY B 1 4 ? -4.648 8.508 10.812 1 98.88 4 GLY B CA 1
ATOM 1087 C C . GLY B 1 4 ? -4.84 9.539 9.711 1 98.88 4 GLY B C 1
ATOM 1088 O O . GLY B 1 4 ? -5.836 10.266 9.695 1 98.88 4 GLY B O 1
ATOM 1089 N N . LEU B 1 5 ? -3.908 9.57 8.797 1 98.88 5 LEU B N 1
ATOM 1090 C CA . LEU B 1 5 ? -4.027 10.461 7.645 1 98.88 5 LEU B CA 1
ATOM 1091 C C . LEU B 1 5 ? -4.27 9.656 6.367 1 98.88 5 LEU B C 1
ATOM 1093 O O . LEU B 1 5 ? -3.617 8.633 6.141 1 98.88 5 LEU B O 1
ATOM 1097 N N . ASP B 1 6 ? -5.152 10.117 5.566 1 98.75 6 ASP B N 1
ATOM 1098 C CA . ASP B 1 6 ? -5.266 9.656 4.184 1 98.75 6 ASP B CA 1
ATOM 1099 C C . ASP B 1 6 ? -4.215 10.32 3.299 1 98.75 6 ASP B C 1
ATOM 1101 O O . ASP B 1 6 ? -3.637 11.344 3.674 1 98.75 6 ASP B O 1
ATOM 1105 N N . THR B 1 7 ? -4.043 9.75 2.135 1 98.75 7 THR B N 1
ATOM 1106 C CA . THR B 1 7 ? -2.984 10.211 1.242 1 98.75 7 THR B CA 1
ATOM 1107 C C . THR B 1 7 ? -3.225 11.656 0.822 1 98.75 7 THR B C 1
ATOM 1109 O O . THR B 1 7 ? -2.305 12.477 0.849 1 98.75 7 THR B O 1
ATOM 1112 N N . ASN B 1 8 ? -4.465 12.016 0.515 1 98.38 8 ASN B N 1
ATOM 1113 C CA . ASN B 1 8 ? -4.738 13.352 -0.017 1 98.38 8 ASN B CA 1
ATOM 1114 C C . ASN B 1 8 ? -4.504 14.43 1.032 1 98.38 8 ASN B C 1
ATOM 1116 O O . ASN B 1 8 ? -4.18 15.57 0.692 1 98.38 8 ASN B O 1
ATOM 1120 N N . VAL B 1 9 ? -4.598 14.094 2.268 1 98.69 9 VAL B N 1
ATOM 1121 C CA . VAL B 1 9 ? -4.359 15.078 3.314 1 98.69 9 VAL B CA 1
ATOM 1122 C C . VAL B 1 9 ? -2.873 15.422 3.375 1 98.69 9 VAL B C 1
ATOM 1124 O O . VAL B 1 9 ? -2.502 16.594 3.465 1 98.69 9 VAL B O 1
ATOM 1127 N N . ILE B 1 10 ? -2.025 14.422 3.34 1 98.5 10 ILE B N 1
ATOM 1128 C CA . ILE B 1 10 ? -0.585 14.648 3.375 1 98.5 10 ILE B CA 1
ATOM 1129 C C . ILE B 1 10 ? -0.15 15.391 2.109 1 98.5 10 ILE B C 1
ATOM 1131 O O . ILE B 1 10 ? 0.704 16.281 2.162 1 98.5 10 ILE B O 1
ATOM 1135 N N . VAL B 1 11 ? -0.712 15.023 0.955 1 98.5 11 VAL B N 1
ATOM 1136 C CA . VAL B 1 11 ? -0.396 15.695 -0.303 1 98.5 11 VAL B CA 1
ATOM 1137 C C . VAL B 1 11 ? -0.715 17.188 -0.191 1 98.5 11 VAL B C 1
ATOM 1139 O O . VAL B 1 11 ? 0.12 18.031 -0.521 1 98.5 11 VAL B O 1
ATOM 1142 N N . ARG B 1 12 ? -1.88 17.5 0.33 1 98.31 12 ARG B N 1
ATOM 1143 C CA . ARG B 1 12 ? -2.275 18.891 0.461 1 98.31 12 ARG B CA 1
ATOM 1144 C C . ARG B 1 12 ? -1.378 19.625 1.453 1 98.31 12 ARG B C 1
ATOM 1146 O O . ARG B 1 12 ? -1.036 20.797 1.246 1 98.31 12 ARG B O 1
ATOM 1153 N N . TYR B 1 13 ? -1.021 18.891 2.441 1 97.62 13 TYR B N 1
ATOM 1154 C CA . TYR B 1 13 ? -0.127 19.469 3.443 1 97.62 13 TYR B CA 1
ATOM 1155 C C . TYR B 1 13 ? 1.218 19.828 2.828 1 97.62 13 TYR B C 1
ATOM 1157 O O . TYR B 1 13 ? 1.787 20.875 3.145 1 97.62 13 TYR B O 1
ATOM 1165 N N . LEU B 1 14 ? 1.682 19.062 1.895 1 96.94 14 LEU B N 1
ATOM 1166 C CA . LEU B 1 14 ? 3.041 19.188 1.381 1 96.94 14 LEU B CA 1
ATOM 1167 C C . LEU B 1 14 ? 3.084 20.141 0.187 1 96.94 14 LEU B C 1
ATOM 1169 O O . LEU B 1 14 ? 4.012 20.938 0.058 1 96.94 14 LEU B O 1
ATOM 1173 N N . VAL B 1 15 ? 2.215 20.109 -0.772 1 94.88 15 VAL B N 1
ATOM 1174 C CA . VAL B 1 15 ? 2.383 20.734 -2.08 1 94.88 15 VAL B CA 1
ATOM 1175 C C . VAL B 1 15 ? 1.714 22.094 -2.09 1 94.88 15 VAL B C 1
ATOM 1177 O O . VAL B 1 15 ? 2.082 22.969 -2.879 1 94.88 15 VAL B O 1
ATOM 1180 N N . ARG B 1 16 ? 0.741 22.484 -1.32 1 93.56 16 ARG B N 1
ATOM 1181 C CA . ARG B 1 16 ? 0.082 23.766 -1.136 1 93.56 16 ARG B CA 1
ATOM 1182 C C . ARG B 1 16 ? -0.533 24.266 -2.441 1 93.56 16 ARG B C 1
ATOM 1184 O O . ARG B 1 16 ? -0.441 25.453 -2.77 1 93.56 16 ARG B O 1
ATOM 1191 N N . ASP B 1 17 ? -1.018 23.391 -3.268 1 96.25 17 ASP B N 1
ATOM 1192 C CA . ASP B 1 17 ? -1.614 23.75 -4.551 1 96.25 17 ASP B CA 1
ATOM 1193 C C . ASP B 1 17 ? -3.107 24.031 -4.398 1 96.25 17 ASP B C 1
ATOM 1195 O O . ASP B 1 17 ? -3.756 24.5 -5.344 1 96.25 17 ASP B O 1
ATOM 1199 N N . ASP B 1 18 ? -3.707 23.719 -3.324 1 96.88 18 ASP B N 1
ATOM 1200 C CA . ASP B 1 18 ? -5.055 24.062 -2.883 1 96.88 18 ASP B CA 1
ATOM 1201 C C . ASP B 1 18 ? -5.027 24.75 -1.521 1 96.88 18 ASP B C 1
ATOM 1203 O O . ASP B 1 18 ? -5.008 24.094 -0.484 1 96.88 18 ASP B O 1
ATOM 1207 N N . LEU B 1 19 ? -5.082 26.062 -1.595 1 97.56 19 LEU B N 1
ATOM 1208 C CA . LEU B 1 19 ? -4.828 26.859 -0.4 1 97.56 19 LEU B CA 1
ATOM 1209 C C . LEU B 1 19 ? -5.848 26.547 0.69 1 97.56 19 LEU B C 1
ATOM 1211 O O . LEU B 1 19 ? -5.5 26.469 1.871 1 97.56 19 LEU B O 1
ATOM 1215 N N . GLU B 1 20 ? -7.012 26.406 0.287 1 98.12 20 GLU B N 1
ATOM 1216 C CA . GLU B 1 20 ? -8.062 26.109 1.259 1 98.12 20 GLU B CA 1
ATOM 1217 C C . GLU B 1 20 ? -7.824 24.766 1.934 1 98.12 20 GLU B C 1
ATOM 1219 O O . GLU B 1 20 ? -7.863 24.656 3.162 1 98.12 20 GLU B O 1
ATOM 1224 N N . GLN B 1 21 ? -7.594 23.719 1.188 1 98.25 21 GLN B N 1
ATOM 1225 C CA . GLN B 1 21 ? -7.352 22.406 1.759 1 98.25 21 GLN B CA 1
ATOM 1226 C C . GLN B 1 21 ? -6.008 22.359 2.48 1 98.25 21 GLN B C 1
ATOM 1228 O O . GLN B 1 21 ? -5.848 21.641 3.465 1 98.25 21 GLN B O 1
ATOM 1233 N N . TRP B 1 22 ? -5.059 23.125 1.967 1 98.38 22 TRP B N 1
ATOM 1234 C CA . TRP B 1 22 ? -3.779 23.188 2.664 1 98.38 22 TRP B CA 1
ATOM 1235 C C . TRP B 1 22 ? -3.957 23.75 4.074 1 98.38 22 TRP B C 1
ATOM 1237 O O . TRP B 1 22 ? -3.424 23.188 5.039 1 98.38 22 TRP B O 1
ATOM 1247 N N . LYS B 1 23 ? -4.723 24.812 4.195 1 98.56 23 LYS B N 1
ATOM 1248 C CA . LYS B 1 23 ? -4.957 25.438 5.496 1 98.56 23 LYS B CA 1
ATOM 1249 C C . LYS B 1 23 ? -5.605 24.438 6.465 1 98.56 23 LYS B C 1
ATOM 1251 O O . LYS B 1 23 ? -5.199 24.344 7.621 1 98.56 23 LYS B O 1
ATOM 1256 N N . LEU B 1 24 ? -6.562 23.703 5.984 1 98.62 24 LEU B N 1
ATOM 1257 C CA . LEU B 1 24 ? -7.254 22.734 6.812 1 98.62 24 LEU B CA 1
ATOM 1258 C C . LEU B 1 24 ? -6.309 21.609 7.242 1 98.62 24 LEU B C 1
ATOM 1260 O O . LEU B 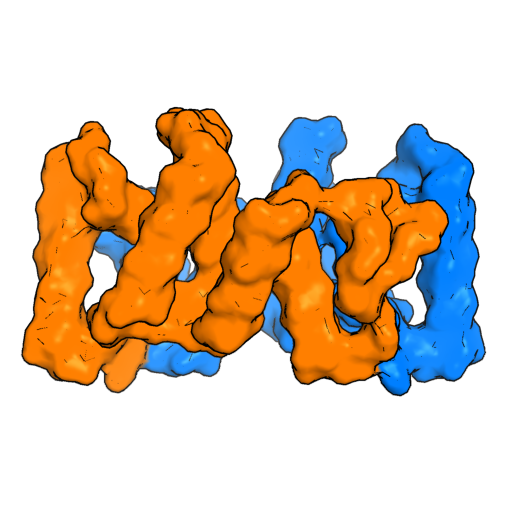1 24 ? -6.301 21.219 8.414 1 98.62 24 LEU B O 1
ATOM 1264 N N . ALA B 1 25 ? -5.539 21.094 6.352 1 98.5 25 ALA B N 1
ATOM 1265 C CA . ALA B 1 25 ? -4.582 20.047 6.66 1 98.5 25 ALA B CA 1
ATOM 1266 C C . ALA B 1 25 ? -3.525 20.531 7.648 1 98.5 25 ALA B C 1
ATOM 1268 O O . ALA B 1 25 ? -3.217 19.844 8.625 1 98.5 25 ALA B O 1
ATOM 1269 N N . ASP B 1 26 ? -3.02 21.734 7.363 1 97.94 26 ASP B N 1
ATOM 1270 C CA . ASP B 1 26 ? -1.996 22.328 8.219 1 97.94 26 ASP B CA 1
ATOM 1271 C C . ASP B 1 26 ? -2.52 22.531 9.641 1 97.94 26 ASP B C 1
ATOM 1273 O O . ASP B 1 26 ? -1.849 22.188 10.609 1 97.94 26 ASP B O 1
ATOM 1277 N N . GLU B 1 27 ? -3.668 23.094 9.719 1 98.31 27 GLU B N 1
ATOM 1278 C CA . GLU B 1 27 ? -4.293 23.344 11.016 1 98.31 27 GLU B CA 1
ATOM 1279 C C . GLU B 1 27 ? -4.559 22.031 11.758 1 98.31 27 GLU B C 1
ATOM 1281 O O . GLU B 1 27 ? -4.332 21.953 12.969 1 98.31 27 GLU B O 1
ATOM 1286 N N . TYR B 1 28 ? -5.059 21.047 11.07 1 98.44 28 TYR B N 1
ATOM 1287 C CA . TYR B 1 28 ? -5.344 19.75 11.688 1 98.44 28 TYR B CA 1
ATOM 1288 C C . TYR B 1 28 ? -4.082 19.141 12.273 1 98.44 28 TYR B C 1
ATOM 1290 O O . TYR B 1 28 ? -4.078 18.703 13.43 1 98.44 28 TYR B O 1
ATOM 1298 N N . ILE B 1 29 ? -3.045 19.109 11.516 1 97.62 29 ILE B N 1
ATOM 1299 C CA . ILE B 1 29 ? -1.792 18.5 11.938 1 97.62 29 ILE B CA 1
ATOM 1300 C C . ILE B 1 29 ? -1.213 19.266 13.117 1 97.62 29 ILE B C 1
ATOM 1302 O O . ILE B 1 29 ? -0.74 18.672 14.086 1 97.62 29 ILE B O 1
ATOM 1306 N N . LYS B 1 30 ? -1.342 20.562 13.07 1 97.25 30 LYS B N 1
ATOM 1307 C CA . LYS B 1 30 ? -0.869 21.406 14.172 1 97.25 30 LYS B CA 1
ATOM 1308 C C . LYS B 1 30 ? -1.659 21.125 15.453 1 97.25 30 LYS B C 1
ATOM 1310 O O . LYS B 1 30 ? -1.086 21.062 16.547 1 97.25 30 LYS B O 1
ATOM 1315 N N . GLN B 1 31 ? -2.902 21 15.281 1 97.62 31 GLN B N 1
ATOM 1316 C CA . GLN B 1 31 ? -3.768 20.734 16.422 1 97.62 31 GLN B CA 1
ATOM 1317 C C . GLN B 1 31 ? -3.461 19.375 17.047 1 97.62 31 GLN B C 1
ATOM 1319 O O . GLN B 1 31 ? -3.439 19.234 18.266 1 97.62 31 GLN B O 1
ATOM 1324 N N . VAL B 1 32 ? -3.303 18.375 16.219 1 97.69 32 VAL B N 1
ATOM 1325 C CA . VAL B 1 32 ? -2.951 17.047 16.703 1 97.69 32 VAL B CA 1
ATOM 1326 C C . VAL B 1 32 ? -1.654 17.109 17.5 1 97.69 32 VAL B C 1
ATOM 1328 O O . VAL B 1 32 ? -1.584 16.609 18.625 1 97.69 32 VAL B O 1
ATOM 1331 N N . LYS B 1 33 ? -0.715 17.781 16.953 1 95.69 33 LYS B N 1
ATOM 1332 C CA . LYS B 1 33 ? 0.575 17.922 17.625 1 95.69 33 LYS B CA 1
ATOM 1333 C C . LYS B 1 33 ? 0.429 18.672 18.953 1 95.69 33 LYS B C 1
ATOM 1335 O O . LYS B 1 33 ? 1.005 18.266 19.969 1 95.69 33 LYS B O 1
ATOM 1340 N N . ALA B 1 34 ? -0.341 19.672 18.953 1 96.25 34 ALA B N 1
ATOM 1341 C CA . ALA B 1 34 ? -0.53 20.5 20.141 1 96.25 34 ALA B CA 1
ATOM 1342 C C . ALA B 1 34 ? -1.204 19.703 21.25 1 96.25 34 ALA B C 1
ATOM 1344 O O . ALA B 1 34 ? -0.996 20 22.438 1 96.25 34 ALA B O 1
ATOM 1345 N N . SER B 1 35 ? -1.937 18.75 20.891 1 96.38 35 SER B N 1
ATOM 1346 C CA . SER B 1 35 ? -2.656 17.953 21.875 1 96.38 35 SER B CA 1
ATOM 1347 C C . SER B 1 35 ? -1.791 16.812 22.391 1 96.38 35 SER B C 1
ATOM 1349 O O . SER B 1 35 ? -2.238 16.016 23.219 1 96.38 35 SER B O 1
ATOM 1351 N N . GLY B 1 36 ? -0.598 16.703 21.891 1 94.81 36 GLY B N 1
ATOM 1352 C CA . GLY B 1 36 ? 0.316 15.656 22.312 1 94.81 36 GLY B CA 1
ATOM 1353 C C . GLY B 1 36 ? 0.116 14.352 21.562 1 94.81 36 GLY B C 1
ATOM 1354 O O . GLY B 1 36 ? 0.687 13.32 21.938 1 94.81 36 GLY B O 1
ATOM 1355 N N . GLU B 1 37 ? -0.694 14.359 20.547 1 96.31 37 GLU B N 1
ATOM 1356 C CA . GLU B 1 37 ? -0.921 13.203 19.703 1 96.31 37 GLU B CA 1
ATOM 1357 C C . GLU B 1 37 ? -0.049 13.266 18.453 1 96.31 37 GLU B C 1
ATOM 1359 O O . GLU B 1 37 ? 0.751 14.188 18.281 1 96.31 37 GLU B O 1
ATOM 1364 N N . THR B 1 38 ? -0.09 12.227 17.656 1 97.19 38 THR B N 1
ATOM 1365 C CA . THR B 1 38 ? 0.661 12.195 16.406 1 97.19 38 THR B CA 1
ATOM 1366 C C . THR B 1 38 ? -0.256 11.859 15.234 1 97.19 38 THR B C 1
ATOM 1368 O O . THR B 1 38 ? -1.354 11.336 15.43 1 97.19 38 THR B O 1
ATOM 1371 N N . CYS B 1 39 ? 0.215 12.234 14.094 1 98.56 39 CYS B N 1
ATOM 1372 C CA . CYS B 1 39 ? -0.434 11.82 12.852 1 98.56 39 CYS B CA 1
ATOM 1373 C C . CYS B 1 39 ? 0.188 10.539 12.312 1 98.56 39 CYS B C 1
ATOM 1375 O O . CYS B 1 39 ? 1.389 10.492 12.039 1 98.56 39 CYS B O 1
ATOM 1377 N N . PHE B 1 40 ? -0.62 9.555 12.164 1 98.81 40 PHE B N 1
ATOM 1378 C CA . PHE B 1 40 ? -0.158 8.227 11.773 1 98.81 40 PHE B CA 1
ATOM 1379 C C . PHE B 1 40 ? -0.235 8.047 10.266 1 98.81 40 PHE B C 1
ATOM 1381 O O . PHE B 1 40 ? -1.249 8.383 9.648 1 98.81 40 PHE B O 1
ATOM 1388 N N . ILE B 1 41 ? 0.854 7.566 9.664 1 98.81 41 ILE B N 1
ATOM 1389 C CA . ILE B 1 41 ? 0.973 7.285 8.242 1 98.81 41 ILE B CA 1
ATOM 1390 C C . ILE B 1 41 ? 1.311 5.812 8.031 1 98.81 41 ILE B C 1
ATOM 1392 O O . ILE B 1 41 ? 2.402 5.363 8.383 1 98.81 41 ILE B O 1
ATOM 1396 N N . ASN B 1 42 ? 0.339 5.066 7.52 1 98.81 42 ASN B N 1
ATOM 1397 C CA . ASN B 1 42 ? 0.646 3.656 7.289 1 98.81 42 ASN B CA 1
ATOM 1398 C C . ASN B 1 42 ? 1.353 3.445 5.953 1 98.81 42 ASN B C 1
ATOM 1400 O O . ASN B 1 42 ? 1.558 4.398 5.199 1 98.81 42 ASN B O 1
ATOM 1404 N N . ASN B 1 43 ? 1.765 2.244 5.617 1 98.94 43 ASN B N 1
ATOM 1405 C CA . ASN B 1 43 ? 2.65 1.947 4.496 1 98.94 43 ASN B CA 1
ATOM 1406 C C . ASN B 1 43 ? 1.967 2.209 3.156 1 98.94 43 ASN B C 1
ATOM 1408 O O . ASN B 1 43 ? 2.615 2.625 2.195 1 98.94 43 ASN B O 1
ATOM 1412 N N . ILE B 1 44 ? 0.657 1.952 3.096 1 98.94 44 ILE B N 1
ATOM 1413 C CA . ILE B 1 44 ? -0.073 2.17 1.852 1 98.94 44 ILE B CA 1
ATOM 1414 C C . ILE B 1 44 ? -0.094 3.66 1.521 1 98.94 44 ILE B C 1
ATOM 1416 O O . ILE B 1 44 ? 0.173 4.055 0.383 1 98.94 44 ILE B O 1
ATOM 1420 N N . VAL B 1 45 ? -0.323 4.461 2.502 1 98.88 45 VAL B N 1
ATOM 1421 C CA . VAL B 1 45 ? -0.374 5.91 2.332 1 98.88 45 VAL B CA 1
ATOM 1422 C C . VAL B 1 45 ? 0.981 6.422 1.847 1 98.88 45 VAL B C 1
ATOM 1424 O O . VAL B 1 45 ? 1.05 7.266 0.95 1 98.88 45 VAL B O 1
ATOM 1427 N N . LEU B 1 46 ? 2.051 5.898 2.414 1 98.81 46 LEU B N 1
ATOM 1428 C CA . LEU B 1 46 ? 3.385 6.324 2.006 1 98.81 46 LEU B CA 1
ATOM 1429 C C . LEU B 1 46 ? 3.645 5.969 0.546 1 98.81 46 LEU B C 1
ATOM 1431 O O . LEU B 1 46 ? 4.184 6.785 -0.207 1 98.81 46 LEU B O 1
ATOM 1435 N N . CYS B 1 47 ? 3.273 4.809 0.127 1 98.88 47 CYS B N 1
ATOM 1436 C CA . CYS B 1 47 ? 3.445 4.387 -1.259 1 98.88 47 CYS B CA 1
ATOM 1437 C C . CYS B 1 47 ? 2.633 5.27 -2.201 1 98.88 47 CYS B C 1
ATOM 1439 O O . CYS B 1 47 ? 3.131 5.695 -3.244 1 98.88 47 CYS B O 1
ATOM 1441 N N . GLU B 1 48 ? 1.374 5.527 -1.812 1 98.75 48 GLU B N 1
ATOM 1442 C CA . GLU B 1 48 ? 0.525 6.383 -2.635 1 98.75 48 GLU B CA 1
ATOM 1443 C C . GLU B 1 48 ? 1.099 7.793 -2.734 1 98.75 48 GLU B C 1
ATOM 1445 O O . GLU B 1 48 ? 1.043 8.422 -3.797 1 98.75 48 GLU B O 1
ATOM 1450 N N . LEU B 1 49 ? 1.622 8.273 -1.66 1 98.81 49 LEU B N 1
ATOM 1451 C CA . LEU B 1 49 ? 2.213 9.602 -1.647 1 98.81 49 LEU B CA 1
ATOM 1452 C C . LEU B 1 49 ? 3.361 9.703 -2.645 1 98.81 49 LEU B C 1
ATOM 1454 O O . LEU B 1 49 ? 3.4 10.617 -3.469 1 98.81 49 LEU B O 1
ATOM 1458 N N . VAL B 1 50 ? 4.27 8.719 -2.59 1 98.81 50 VAL B N 1
ATOM 1459 C CA . VAL B 1 50 ? 5.406 8.695 -3.502 1 98.81 50 VAL B CA 1
ATOM 1460 C C . VAL B 1 50 ? 4.91 8.648 -4.945 1 98.81 50 VAL B C 1
ATOM 1462 O O . VAL B 1 50 ? 5.41 9.383 -5.805 1 98.81 50 VAL B O 1
ATOM 1465 N N . TRP B 1 51 ? 3.908 7.883 -5.215 1 98.56 51 TRP B N 1
ATOM 1466 C CA . TRP B 1 51 ? 3.352 7.734 -6.559 1 98.56 51 TRP B CA 1
ATOM 1467 C C . TRP B 1 51 ? 2.727 9.039 -7.035 1 98.56 51 TRP B C 1
ATOM 1469 O O . TRP B 1 51 ? 2.953 9.469 -8.172 1 98.56 51 TRP B O 1
ATOM 1479 N N . VAL B 1 52 ? 1.986 9.656 -6.184 1 98.44 52 VAL B N 1
ATOM 1480 C CA . VAL B 1 52 ? 1.296 10.891 -6.539 1 98.44 52 VAL B CA 1
ATOM 1481 C C . VAL B 1 52 ? 2.316 11.984 -6.828 1 98.44 52 VAL B C 1
ATOM 1483 O O . VAL B 1 52 ? 2.18 12.734 -7.801 1 98.44 52 VAL B O 1
ATOM 1486 N N . LEU B 1 53 ? 3.352 12.102 -5.961 1 98.62 53 LEU B N 1
ATOM 1487 C CA . LEU B 1 53 ? 4.387 13.109 -6.172 1 98.62 53 LEU B CA 1
ATOM 1488 C C . LEU B 1 53 ? 5.094 12.891 -7.508 1 98.62 53 LEU B C 1
ATOM 1490 O O . LEU B 1 53 ? 5.395 13.844 -8.219 1 98.62 53 LEU B O 1
ATOM 1494 N N . LYS B 1 54 ? 5.32 11.641 -7.797 1 98.44 54 LYS B N 1
ATOM 1495 C CA . LYS B 1 54 ? 6.012 11.273 -9.031 1 98.44 54 LYS B CA 1
ATOM 1496 C C . LYS B 1 54 ? 5.133 11.539 -10.25 1 98.44 54 LYS B C 1
ATOM 1498 O O . LYS B 1 54 ? 5.562 12.188 -11.211 1 98.44 54 LYS B O 1
ATOM 1503 N N . THR B 1 55 ? 3.912 11.125 -10.25 1 97.81 55 THR B N 1
ATOM 1504 C CA . THR B 1 55 ? 3.104 11.062 -11.461 1 97.81 55 THR B CA 1
ATOM 1505 C C . THR B 1 55 ? 2.318 12.359 -11.648 1 97.81 55 THR B C 1
ATOM 1507 O O . THR B 1 55 ? 2.195 12.859 -12.766 1 97.81 55 THR B O 1
ATOM 1510 N N . SER B 1 56 ? 1.776 12.898 -10.578 1 97.88 56 SER B N 1
ATOM 1511 C CA . SER B 1 56 ? 0.914 14.07 -10.688 1 97.88 56 SER B CA 1
ATOM 1512 C C . SER B 1 56 ? 1.721 15.359 -10.602 1 97.88 56 SER B C 1
ATOM 1514 O O . SER B 1 56 ? 1.42 16.328 -11.297 1 97.88 56 SER B O 1
ATOM 1516 N N . TYR B 1 57 ? 2.744 15.32 -9.805 1 98.06 57 TYR B N 1
ATOM 1517 C CA . TYR B 1 57 ? 3.486 16.562 -9.586 1 98.06 57 TYR B CA 1
ATOM 1518 C C . TYR B 1 57 ? 4.848 16.516 -10.273 1 98.06 57 TYR B C 1
ATOM 1520 O O . TYR B 1 57 ? 5.59 17.5 -10.266 1 98.06 57 TYR B O 1
ATOM 1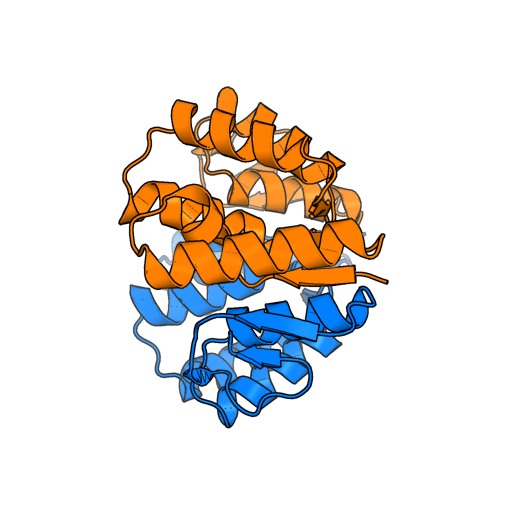528 N N . LYS B 1 58 ? 5.203 15.367 -10.781 1 98.31 58 LYS B N 1
ATOM 1529 C CA . LYS B 1 58 ? 6.359 15.172 -11.656 1 98.31 58 LYS B CA 1
ATOM 1530 C C . LYS B 1 58 ? 7.66 15.469 -10.922 1 98.31 58 LYS B C 1
ATOM 1532 O O . LYS B 1 58 ? 8.586 16.047 -11.5 1 98.31 58 LYS B O 1
ATOM 1537 N N . LEU B 1 59 ? 7.66 15.188 -9.711 1 98.06 59 LEU B N 1
ATOM 1538 C CA . LEU B 1 59 ? 8.922 15.32 -8.984 1 98.06 59 LEU B CA 1
ATOM 1539 C C . LEU B 1 59 ? 9.922 14.258 -9.43 1 98.06 59 LEU B C 1
ATOM 1541 O O . LEU B 1 59 ? 9.547 13.117 -9.703 1 98.06 59 LEU B O 1
ATOM 1545 N N . SER B 1 60 ? 11.188 14.711 -9.438 1 97.88 60 SER B N 1
ATOM 1546 C CA . SER B 1 60 ? 12.258 13.766 -9.742 1 97.88 60 SER B CA 1
ATOM 1547 C C . SER B 1 60 ? 12.469 12.781 -8.594 1 97.88 60 SER B C 1
ATOM 1549 O O . SER B 1 60 ? 12 13.008 -7.48 1 97.88 60 SER B O 1
ATOM 1551 N N . ARG B 1 61 ? 13.055 11.711 -8.914 1 97.5 61 ARG B N 1
ATOM 1552 C CA . ARG B 1 61 ? 13.383 10.688 -7.922 1 97.5 61 ARG B CA 1
ATOM 1553 C C . ARG B 1 61 ? 14.117 11.297 -6.73 1 97.5 61 ARG B C 1
ATOM 1555 O O . ARG B 1 61 ? 13.805 10.992 -5.582 1 97.5 61 ARG B O 1
ATOM 1562 N N . ILE B 1 62 ? 15.055 12.227 -6.965 1 97 62 ILE B N 1
ATOM 1563 C CA . ILE B 1 62 ? 15.836 12.867 -5.914 1 97 62 ILE B CA 1
ATOM 1564 C C . ILE B 1 62 ? 14.938 13.781 -5.086 1 97 62 ILE B C 1
ATOM 1566 O O . ILE B 1 62 ? 15.016 13.789 -3.855 1 97 62 ILE B O 1
ATOM 1570 N N . GLU B 1 63 ? 14.102 14.516 -5.699 1 97.88 63 GLU B N 1
ATOM 1571 C CA . GLU B 1 63 ? 13.172 15.391 -4.988 1 97.88 63 GLU B CA 1
ATOM 1572 C C . GLU B 1 63 ? 12.227 14.586 -4.098 1 97.88 63 GLU B C 1
ATOM 1574 O O . GLU B 1 63 ? 11.953 14.977 -2.963 1 97.88 63 GLU B O 1
ATOM 1579 N N . ILE B 1 64 ? 11.758 13.484 -4.625 1 98.44 64 ILE B N 1
ATOM 1580 C CA . ILE B 1 64 ? 10.844 12.625 -3.867 1 98.44 64 ILE B CA 1
ATOM 1581 C C . ILE B 1 64 ? 11.562 12.078 -2.633 1 98.44 64 ILE B C 1
ATOM 1583 O O . ILE B 1 64 ? 11.023 12.125 -1.524 1 98.44 64 ILE B O 1
ATOM 1587 N N . THR B 1 65 ? 12.758 11.562 -2.855 1 97.81 65 THR B N 1
ATOM 1588 C CA . THR B 1 65 ? 13.508 11.008 -1.735 1 97.81 65 THR B CA 1
ATOM 1589 C C . THR B 1 65 ? 13.75 12.062 -0.664 1 97.81 65 THR B C 1
ATOM 1591 O O . THR B 1 65 ? 13.625 11.789 0.531 1 97.81 65 THR B O 1
ATOM 1594 N N . ASP B 1 66 ? 14.008 13.297 -1.062 1 97.25 66 ASP B N 1
ATOM 1595 C CA . ASP B 1 66 ? 14.227 14.398 -0.123 1 97.25 66 ASP B CA 1
ATOM 1596 C C . ASP B 1 66 ? 12.961 14.703 0.669 1 97.25 66 ASP B C 1
ATOM 1598 O O . ASP B 1 66 ? 13.008 14.875 1.89 1 97.25 66 ASP B O 1
ATOM 1602 N N . VAL B 1 67 ? 11.891 14.742 0.024 1 97.75 67 VAL B N 1
ATOM 1603 C CA . VAL B 1 67 ? 10.617 15.07 0.651 1 97.75 67 VAL B CA 1
ATOM 1604 C C . VAL B 1 67 ? 10.242 13.977 1.65 1 97.75 67 VAL B C 1
ATOM 1606 O O . VAL B 1 67 ? 9.867 14.273 2.789 1 97.75 67 VAL B O 1
ATOM 1609 N N . ILE B 1 68 ? 10.375 12.711 1.246 1 98.5 68 ILE B N 1
ATOM 1610 C CA . ILE B 1 68 ? 9.953 11.602 2.086 1 98.5 68 ILE B CA 1
ATOM 1611 C C . ILE B 1 68 ? 10.898 11.461 3.277 1 98.5 68 ILE B C 1
ATOM 1613 O O . ILE B 1 68 ? 10.461 11.156 4.391 1 98.5 68 ILE B O 1
ATOM 1617 N N . GLU B 1 69 ? 12.133 11.703 3 1 96.94 69 GLU B N 1
ATOM 1618 C CA . GLU B 1 69 ? 13.078 11.672 4.109 1 96.94 69 GLU B CA 1
ATOM 1619 C C . GLU B 1 69 ? 12.75 12.727 5.156 1 96.94 69 GLU B C 1
ATOM 1621 O O . GLU B 1 69 ? 12.828 12.469 6.355 1 96.94 69 GLU B O 1
ATOM 1626 N N . LYS B 1 70 ? 12.438 13.898 4.77 1 96.12 70 LYS B N 1
ATOM 1627 C CA . LYS B 1 70 ? 12.055 14.977 5.684 1 96.12 70 LYS B CA 1
ATOM 1628 C C . LYS B 1 70 ? 10.805 14.602 6.473 1 96.12 70 LYS B C 1
ATOM 1630 O O . LYS B 1 70 ? 10.75 14.805 7.688 1 96.12 70 LYS B O 1
ATOM 1635 N N . ILE B 1 71 ? 9.867 14.008 5.785 1 97.06 71 ILE B N 1
ATOM 1636 C CA . ILE B 1 71 ? 8.617 13.609 6.43 1 97.06 71 ILE B CA 1
ATOM 1637 C C . ILE B 1 71 ? 8.898 12.531 7.477 1 97.06 71 ILE B C 1
ATOM 1639 O O . ILE B 1 71 ? 8.336 12.562 8.578 1 97.06 71 ILE B O 1
ATOM 1643 N N . LEU B 1 72 ? 9.812 11.641 7.184 1 97 72 LEU B N 1
ATOM 1644 C CA . LEU B 1 72 ? 10.148 10.539 8.078 1 97 72 LEU B CA 1
ATOM 1645 C C . LEU B 1 72 ? 10.875 11.047 9.32 1 97 72 LEU B C 1
ATOM 1647 O O . LEU B 1 72 ? 10.906 10.359 10.352 1 97 72 LEU B O 1
ATOM 1651 N N . LYS B 1 73 ? 11.375 12.219 9.227 1 94.06 73 LYS B N 1
ATOM 1652 C CA . LYS B 1 73 ? 12.141 12.773 10.328 1 94.06 73 LYS B CA 1
ATOM 1653 C C . LYS B 1 73 ? 11.305 13.766 11.133 1 94.06 73 LYS B C 1
ATOM 1655 O O . LYS B 1 73 ? 11.75 14.258 12.18 1 94.06 73 LYS B O 1
ATOM 1660 N N . THR B 1 74 ? 10.172 14.078 10.672 1 92.06 74 THR B N 1
ATOM 1661 C CA . THR B 1 74 ? 9.297 15.047 11.328 1 92.06 74 THR B CA 1
ATOM 1662 C C . THR B 1 74 ? 8.594 14.414 12.523 1 92.06 74 THR B C 1
ATOM 1664 O O . THR B 1 74 ? 7.957 13.367 12.391 1 92.06 74 THR B O 1
ATOM 1667 N N . ASP B 1 75 ? 8.57 15.023 13.688 1 91.06 75 ASP B N 1
ATOM 1668 C CA . ASP B 1 75 ? 8.078 14.492 14.961 1 91.06 75 ASP B CA 1
ATOM 1669 C C . ASP B 1 75 ? 6.559 14.398 14.961 1 91.06 75 ASP B C 1
ATOM 1671 O O . ASP B 1 75 ? 5.98 13.602 15.711 1 91.06 75 ASP B O 1
ATOM 1675 N N . ALA B 1 76 ? 5.984 15.117 14.188 1 92.75 76 ALA B N 1
ATOM 1676 C CA . ALA B 1 76 ? 4.527 15.156 14.156 1 92.75 76 ALA B CA 1
ATOM 1677 C C . ALA B 1 76 ? 3.957 13.875 13.547 1 92.75 76 ALA B C 1
ATOM 1679 O O . ALA B 1 76 ? 2.766 13.594 13.688 1 92.75 76 ALA B O 1
ATOM 1680 N N . PHE B 1 77 ? 4.824 13.125 12.883 1 97.19 77 PHE B N 1
ATOM 1681 C CA . PHE B 1 77 ? 4.34 11.953 12.156 1 97.19 77 PHE B CA 1
ATOM 1682 C C . PHE B 1 77 ? 4.855 10.672 12.797 1 97.19 77 PHE B C 1
ATOM 1684 O O . PHE B 1 77 ? 6.004 10.617 13.242 1 97.19 77 PHE B O 1
ATOM 1691 N N . ASP B 1 78 ? 3.953 9.766 12.906 1 97.44 78 ASP B N 1
ATOM 1692 C CA . ASP B 1 78 ? 4.289 8.391 13.234 1 97.44 78 ASP B CA 1
ATOM 1693 C C . ASP B 1 78 ? 4.027 7.461 12.055 1 97.44 78 ASP B C 1
ATOM 1695 O O . ASP B 1 78 ? 3.168 7.742 11.211 1 97.44 78 ASP B O 1
ATOM 1699 N N . PHE B 1 79 ? 4.82 6.422 12.023 1 98.38 79 PHE B N 1
ATOM 1700 C CA . PHE B 1 79 ? 4.777 5.566 10.844 1 98.38 79 PHE B CA 1
ATOM 1701 C C . PHE B 1 79 ? 4.547 4.113 11.234 1 98.38 79 PHE B C 1
ATOM 1703 O O . PHE B 1 79 ? 5.031 3.66 12.273 1 98.38 79 PHE B O 1
ATOM 1710 N N . GLU B 1 80 ? 3.852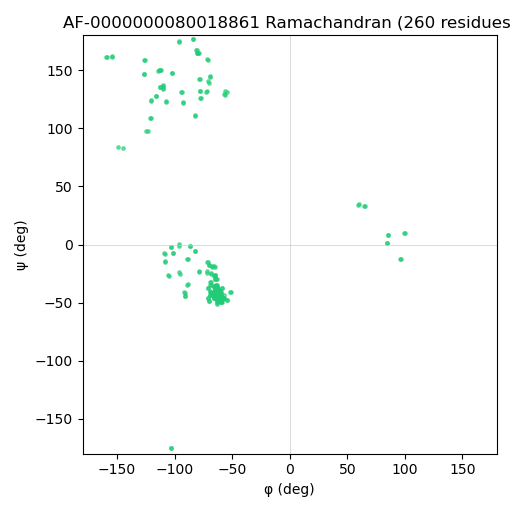 3.428 10.383 1 98.5 80 GLU B N 1
ATOM 1711 C CA . GLU B 1 80 ? 3.633 2 10.586 1 98.5 80 GLU B CA 1
ATOM 1712 C C . GLU B 1 80 ? 4.953 1.243 10.664 1 98.5 80 GLU B C 1
ATOM 1714 O O . GLU B 1 80 ? 5.129 0.374 11.523 1 98.5 80 GLU B O 1
ATOM 1719 N N . ASN B 1 81 ? 5.867 1.545 9.773 1 98.31 81 ASN B N 1
ATOM 1720 C CA . ASN B 1 81 ? 7.191 0.931 9.773 1 98.31 81 ASN B CA 1
ATOM 1721 C C . ASN B 1 81 ? 8.266 1.915 9.32 1 98.31 81 ASN B C 1
ATOM 1723 O O . ASN B 1 81 ? 8.727 1.854 8.18 1 98.31 81 ASN B O 1
ATOM 1727 N N . ARG B 1 82 ? 8.711 2.719 10.281 1 97.81 82 ARG B N 1
ATOM 1728 C CA . ARG B 1 82 ? 9.664 3.781 9.961 1 97.81 82 ARG B CA 1
ATOM 1729 C C . ARG B 1 82 ? 10.969 3.205 9.438 1 97.81 82 ARG B C 1
ATOM 1731 O O . ARG B 1 82 ? 11.531 3.705 8.461 1 97.81 82 ARG B O 1
ATOM 1738 N N . GLU B 1 83 ? 11.414 2.182 10.023 1 97.5 83 GLU B N 1
ATOM 1739 C CA . GLU B 1 83 ? 12.695 1.581 9.648 1 97.5 83 GLU B CA 1
ATOM 1740 C C . GLU B 1 83 ? 12.641 1.02 8.227 1 97.5 83 GLU B C 1
ATOM 1742 O O . GLU B 1 83 ? 13.555 1.246 7.43 1 97.5 83 GLU B O 1
ATOM 1747 N N . ALA B 1 84 ? 11.586 0.307 7.945 1 98.56 84 ALA B N 1
ATOM 1748 C CA . ALA B 1 84 ? 11.422 -0.251 6.605 1 98.56 84 ALA B CA 1
ATOM 1749 C C . ALA B 1 84 ? 11.328 0.855 5.559 1 98.56 84 ALA B C 1
ATOM 1751 O O . ALA B 1 84 ? 11.875 0.729 4.461 1 98.56 84 ALA B O 1
ATOM 1752 N N . ALA B 1 85 ? 10.602 1.912 5.93 1 98.69 85 ALA B N 1
ATOM 1753 C CA . ALA B 1 85 ? 10.461 3.047 5.02 1 98.69 85 ALA B CA 1
ATOM 1754 C C . ALA B 1 85 ? 11.812 3.697 4.742 1 98.69 85 ALA B C 1
ATOM 1756 O O . ALA B 1 85 ? 12.141 3.979 3.59 1 98.69 85 ALA B O 1
ATOM 1757 N N . LEU B 1 86 ? 12.578 3.859 5.758 1 97.81 86 LEU B N 1
ATOM 1758 C CA . LEU B 1 86 ? 13.891 4.48 5.609 1 97.81 86 LEU B CA 1
ATOM 1759 C C . LEU B 1 86 ? 14.812 3.6 4.777 1 97.81 86 LEU B C 1
ATOM 1761 O O . LEU B 1 86 ? 15.508 4.09 3.885 1 97.81 86 LEU B O 1
ATOM 1765 N N . TRP B 1 87 ? 14.797 2.383 5.07 1 97.88 87 TRP B N 1
ATOM 1766 C CA . TRP B 1 87 ? 15.602 1.447 4.289 1 97.88 87 TRP B CA 1
ATOM 1767 C C . TRP B 1 87 ? 15.219 1.498 2.814 1 97.88 87 TRP B C 1
ATOM 1769 O O . TRP B 1 87 ? 16.094 1.562 1.943 1 97.88 87 TRP B O 1
ATOM 1779 N N . SER B 1 88 ? 13.906 1.483 2.549 1 98.38 88 SER B N 1
ATOM 1780 C CA . SER B 1 88 ? 13.398 1.481 1.181 1 98.38 88 SER B CA 1
ATOM 1781 C C . SER B 1 88 ? 13.805 2.75 0.438 1 98.38 88 SER B C 1
ATOM 1783 O O . SER B 1 88 ? 14.125 2.703 -0.753 1 98.38 88 SER B O 1
ATOM 1785 N N . LEU B 1 89 ? 13.797 3.848 1.161 1 98 89 LEU B N 1
ATOM 1786 C CA . LEU B 1 89 ? 14.219 5.113 0.571 1 98 89 LEU B CA 1
ATOM 1787 C C . LEU B 1 89 ? 15.695 5.062 0.188 1 98 89 LEU B C 1
ATOM 1789 O O . LEU B 1 89 ? 16.078 5.57 -0.868 1 98 89 LEU B O 1
ATOM 1793 N N . GLN B 1 90 ? 16.469 4.453 1.015 1 96.81 90 GLN B N 1
ATOM 1794 C CA . GLN B 1 90 ? 17.891 4.324 0.722 1 96.81 90 GLN B CA 1
ATOM 1795 C C . GLN B 1 90 ? 18.125 3.432 -0.493 1 96.81 90 GLN B C 1
ATOM 1797 O O . GLN B 1 90 ? 18.984 3.723 -1.327 1 96.81 90 GLN B O 1
ATOM 1802 N N . GLN B 1 91 ? 17.391 2.365 -0.577 1 97.5 91 GLN B N 1
ATOM 1803 C CA . GLN B 1 91 ? 17.5 1.501 -1.747 1 97.5 91 GLN B CA 1
ATOM 1804 C C . GLN B 1 91 ? 17.062 2.238 -3.014 1 97.5 91 GLN B C 1
ATOM 1806 O O . GLN B 1 91 ? 17.703 2.088 -4.066 1 97.5 91 GLN B O 1
ATOM 1811 N N . MET B 1 92 ? 16.016 3.043 -2.883 1 97.19 92 MET B N 1
ATOM 1812 C CA . MET B 1 92 ? 15.5 3.783 -4.031 1 97.19 92 MET B CA 1
ATOM 1813 C C . MET B 1 92 ? 16.531 4.781 -4.539 1 97.19 92 MET B C 1
ATOM 1815 O O . MET B 1 92 ? 16.625 5.02 -5.746 1 97.19 92 MET B O 1
ATOM 1819 N N . LYS B 1 93 ? 17.281 5.336 -3.652 1 95 93 LYS B N 1
ATOM 1820 C CA . LYS B 1 93 ? 18.312 6.293 -4.02 1 95 93 LYS B CA 1
ATOM 1821 C C . LYS B 1 93 ? 19.391 5.637 -4.879 1 95 93 LYS B C 1
ATOM 1823 O O . LYS B 1 93 ? 19.953 6.277 -5.773 1 95 93 LYS B O 1
ATOM 1828 N N . LYS B 1 94 ? 19.609 4.398 -4.688 1 94.38 94 LYS B N 1
ATOM 1829 C CA . LYS B 1 94 ? 20.719 3.707 -5.34 1 94.38 94 LYS B CA 1
ATOM 1830 C C . LYS B 1 94 ? 20.219 2.822 -6.48 1 94.38 94 LYS B C 1
ATOM 1832 O O . LYS B 1 94 ? 20.969 2.539 -7.422 1 94.38 94 LYS B O 1
ATOM 1837 N N . GLY B 1 95 ? 19.047 2.418 -6.328 1 95.38 95 GLY B N 1
ATOM 1838 C CA . GLY B 1 95 ? 18.531 1.428 -7.262 1 95.38 95 GLY B CA 1
ATOM 1839 C C . GLY B 1 95 ? 17.594 2.016 -8.305 1 95.38 95 GLY B C 1
ATOM 1840 O O . GLY B 1 95 ? 17.391 3.232 -8.352 1 95.38 95 GLY B O 1
ATOM 1841 N N . LYS B 1 96 ? 17.016 1.179 -9.109 1 96.25 96 LYS B N 1
ATOM 1842 C CA . LYS B 1 96 ? 16.234 1.626 -10.25 1 96.25 96 LYS B CA 1
ATOM 1843 C C . LYS B 1 96 ? 14.742 1.402 -10.016 1 96.25 96 LYS B C 1
ATOM 1845 O O . LYS B 1 96 ? 13.906 1.963 -10.719 1 96.25 96 LYS B O 1
ATOM 1850 N N . ALA B 1 97 ? 14.391 0.612 -9.023 1 98 97 ALA B N 1
ATOM 1851 C CA . ALA B 1 97 ? 12.984 0.29 -8.789 1 98 97 ALA B CA 1
ATOM 1852 C C . ALA B 1 97 ? 12.289 1.41 -8.016 1 98 97 ALA B C 1
ATOM 1854 O O . ALA B 1 97 ? 12.945 2.342 -7.539 1 98 97 ALA B O 1
ATOM 1855 N N . ASP B 1 98 ? 11.008 1.308 -7.996 1 97.44 98 ASP B N 1
ATOM 1856 C CA . ASP B 1 98 ? 10.227 2.33 -7.301 1 97.44 98 ASP B CA 1
ATOM 1857 C C . ASP B 1 98 ? 10.203 2.074 -5.797 1 97.44 98 ASP B C 1
ATOM 1859 O O . ASP B 1 98 ? 10.508 0.968 -5.344 1 97.44 98 ASP B O 1
ATOM 1863 N N . PHE B 1 99 ? 9.82 3.02 -5.066 1 98.69 99 PHE B N 1
ATOM 1864 C CA . PHE B 1 99 ? 9.781 2.98 -3.607 1 98.69 99 PHE B CA 1
ATOM 1865 C C . PHE B 1 99 ? 8.969 1.788 -3.121 1 98.69 99 PHE B C 1
ATOM 1867 O O . PHE B 1 99 ? 9.422 1.034 -2.256 1 98.69 99 PHE B O 1
ATOM 1874 N N . SER B 1 100 ? 7.785 1.603 -3.695 1 98.88 100 SER B N 1
ATOM 1875 C CA . SER B 1 100 ? 6.895 0.551 -3.217 1 98.88 100 SER B CA 1
ATOM 1876 C C . SER B 1 100 ? 7.496 -0.831 -3.447 1 98.88 100 SER B C 1
ATOM 1878 O O . SER B 1 100 ? 7.273 -1.751 -2.658 1 98.88 100 SER B O 1
ATOM 1880 N N . ASP B 1 101 ? 8.328 -1.012 -4.48 1 98.69 101 ASP B N 1
ATOM 1881 C CA . ASP B 1 101 ? 8.961 -2.295 -4.758 1 98.69 101 ASP B CA 1
ATOM 1882 C C . ASP B 1 101 ? 9.914 -2.689 -3.633 1 98.69 101 ASP B C 1
ATOM 1884 O O . ASP B 1 101 ? 9.891 -3.828 -3.158 1 98.69 101 ASP B O 1
ATOM 1888 N N . TYR B 1 102 ? 10.68 -1.697 -3.258 1 98.69 102 TYR B N 1
ATOM 1889 C CA . TYR B 1 102 ? 11.625 -1.955 -2.18 1 98.69 102 TYR B CA 1
ATOM 1890 C C . TYR B 1 102 ? 10.906 -2.166 -0.855 1 98.69 102 TYR B C 1
ATOM 1892 O O . TYR B 1 102 ? 11.281 -3.037 -0.067 1 98.69 102 TYR B O 1
ATOM 1900 N N . LEU B 1 103 ? 9.883 -1.395 -0.613 1 98.81 103 LEU B N 1
ATOM 1901 C CA . LEU B 1 103 ? 9.141 -1.524 0.634 1 98.81 103 LEU B CA 1
ATOM 1902 C C . LEU B 1 103 ? 8.43 -2.873 0.705 1 98.81 103 LEU B C 1
ATOM 1904 O O . LEU B 1 103 ? 8.406 -3.514 1.758 1 98.81 103 LEU B O 1
ATOM 1908 N N . ILE B 1 104 ? 7.93 -3.355 -0.394 1 98.88 104 ILE B N 1
ATOM 1909 C CA . ILE B 1 104 ? 7.297 -4.668 -0.47 1 98.88 104 ILE B CA 1
ATOM 1910 C C . ILE B 1 104 ? 8.297 -5.746 -0.055 1 98.88 104 ILE B C 1
ATOM 1912 O O . ILE B 1 104 ? 8 -6.582 0.803 1 98.88 104 ILE B O 1
ATOM 1916 N N . GLY B 1 105 ? 9.445 -5.68 -0.633 1 98.75 105 GLY B N 1
ATOM 1917 C CA . GLY B 1 105 ? 10.469 -6.656 -0.288 1 98.75 105 GLY B CA 1
ATOM 1918 C C . GLY B 1 105 ? 10.859 -6.621 1.178 1 98.75 105 GLY B C 1
ATOM 1919 O O . GLY B 1 105 ? 11 -7.668 1.813 1 98.75 105 GLY B O 1
ATOM 1920 N N . LYS B 1 106 ? 11 -5.434 1.69 1 98.75 106 LYS B N 1
ATOM 1921 C CA . LYS B 1 106 ? 11.422 -5.273 3.08 1 98.75 106 LYS B CA 1
ATOM 1922 C C . LYS B 1 106 ? 10.336 -5.758 4.039 1 98.75 106 LYS B C 1
ATOM 1924 O O . LYS B 1 106 ? 10.633 -6.422 5.035 1 98.75 106 LYS B O 1
ATOM 1929 N N . LEU B 1 107 ? 9.125 -5.438 3.748 1 98.69 107 LEU B N 1
ATOM 1930 C CA . LEU B 1 107 ? 8.016 -5.879 4.582 1 98.69 107 LEU B CA 1
ATOM 1931 C C . LEU B 1 107 ? 7.875 -7.398 4.543 1 98.69 107 LEU B C 1
ATOM 1933 O O . LEU B 1 107 ? 7.578 -8.023 5.566 1 98.69 107 LEU B O 1
ATOM 1937 N N . ASN B 1 108 ? 8.094 -7.984 3.375 1 98.75 108 ASN B N 1
ATOM 1938 C CA . ASN B 1 108 ? 8.086 -9.438 3.275 1 98.75 108 ASN B CA 1
ATOM 1939 C C . ASN B 1 108 ? 9.18 -10.062 4.137 1 98.75 108 ASN B C 1
ATOM 1941 O O . ASN B 1 108 ? 8.938 -11.055 4.832 1 98.75 108 ASN B O 1
ATOM 1945 N N . GLU B 1 109 ? 10.32 -9.477 4.098 1 98.5 109 GLU B N 1
ATOM 1946 C CA . GLU B 1 109 ? 11.422 -9.945 4.941 1 98.5 109 GLU B CA 1
ATOM 1947 C C . GLU B 1 109 ? 11.055 -9.867 6.418 1 98.5 109 GLU B C 1
ATOM 1949 O O . GLU B 1 109 ? 11.281 -10.82 7.172 1 98.5 109 GLU B O 1
ATOM 1954 N N . GLN B 1 110 ? 10.5 -8.812 6.832 1 98.19 110 GLN B N 1
ATOM 1955 C CA . GLN B 1 110 ? 10.125 -8.609 8.227 1 98.19 110 GLN B CA 1
ATOM 1956 C C . GLN B 1 110 ? 9.031 -9.594 8.648 1 98.19 110 GLN B C 1
ATOM 1958 O O . GLN B 1 110 ? 8.938 -9.961 9.82 1 98.19 110 GLN B O 1
ATOM 1963 N N . ALA B 1 111 ? 8.258 -10.031 7.691 1 98 111 ALA B N 1
ATOM 1964 C CA . ALA B 1 111 ? 7.184 -10.984 7.957 1 98 111 ALA B CA 1
ATOM 1965 C C . ALA B 1 111 ? 7.723 -12.414 8.008 1 98 111 ALA B C 1
ATOM 1967 O O . ALA B 1 111 ? 6.965 -13.359 8.227 1 98 111 ALA B O 1
ATOM 1968 N N . GLY B 1 112 ? 9.016 -12.562 7.695 1 97.75 112 GLY B N 1
ATOM 1969 C CA . GLY B 1 112 ? 9.648 -13.867 7.832 1 97.75 112 GLY B CA 1
ATOM 1970 C C . GLY B 1 112 ? 9.758 -14.617 6.52 1 97.75 112 GLY B C 1
ATOM 1971 O O . GLY B 1 112 ? 10.086 -15.805 6.5 1 97.75 112 GLY B O 1
ATOM 1972 N N . CYS B 1 113 ? 9.477 -13.945 5.445 1 98.56 113 CYS B N 1
ATOM 1973 C CA . CYS B 1 113 ? 9.625 -14.594 4.148 1 98.56 113 CYS B CA 1
ATOM 1974 C C . CYS B 1 113 ? 11.102 -14.805 3.816 1 98.56 113 CYS B C 1
ATOM 1976 O O . CYS B 1 113 ? 11.93 -13.922 4.047 1 98.56 113 CYS B O 1
ATOM 1978 N N . SER B 1 114 ? 11.406 -15.93 3.24 1 98.19 114 SER B N 1
ATOM 1979 C CA . SER B 1 114 ? 12.789 -16.25 2.91 1 98.19 114 SER B CA 1
ATOM 1980 C C . SER B 1 114 ? 13.234 -15.531 1.637 1 98.19 114 SER B C 1
ATOM 1982 O O . SER B 1 114 ? 14.43 -15.328 1.414 1 98.19 114 SER B O 1
ATOM 1984 N N . GLU B 1 115 ? 12.297 -15.148 0.78 1 98.56 115 GLU B N 1
ATOM 1985 C CA . GLU B 1 115 ? 12.531 -14.391 -0.448 1 98.56 115 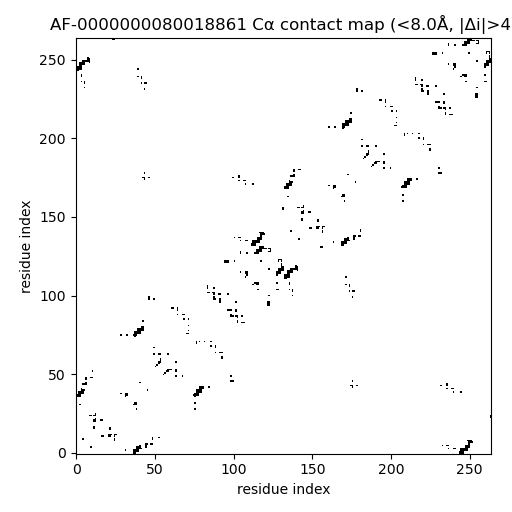GLU B CA 1
ATOM 1986 C C . GLU B 1 115 ? 11.266 -13.695 -0.92 1 98.56 115 GLU B C 1
ATOM 1988 O O . GLU B 1 115 ? 10.172 -13.984 -0.432 1 98.56 115 GLU B O 1
ATOM 1993 N N . THR B 1 116 ? 11.422 -12.758 -1.733 1 98.88 116 THR B N 1
ATOM 1994 C CA . THR B 1 116 ? 10.359 -12.18 -2.553 1 98.88 116 THR B CA 1
ATOM 1995 C C . THR B 1 116 ? 10.633 -12.414 -4.035 1 98.88 116 THR B C 1
ATOM 1997 O O . THR B 1 116 ? 11.711 -12.086 -4.535 1 98.88 116 THR B O 1
ATOM 2000 N N . VAL B 1 117 ? 9.672 -12.945 -4.684 1 98.88 117 VAL B N 1
ATOM 2001 C CA . VAL B 1 117 ? 9.891 -13.234 -6.098 1 98.88 117 VAL B CA 1
ATOM 2002 C C . VAL B 1 117 ? 9.203 -12.172 -6.953 1 98.88 117 VAL B C 1
ATOM 2004 O O . VAL B 1 117 ? 8.141 -11.664 -6.586 1 98.88 117 VAL B O 1
ATOM 2007 N N . THR B 1 118 ? 9.781 -11.875 -8.086 1 98.88 118 THR B N 1
ATOM 2008 C CA . THR B 1 118 ? 9.297 -10.828 -8.969 1 98.88 118 THR B CA 1
ATOM 2009 C C . THR B 1 118 ? 9.711 -11.102 -10.414 1 98.88 118 THR B C 1
ATOM 2011 O O . THR B 1 118 ? 10.625 -11.891 -10.664 1 98.88 118 THR B O 1
ATOM 2014 N N . PHE B 1 119 ? 9.062 -10.469 -11.352 1 98.69 119 PHE B N 1
ATOM 2015 C CA . PHE B 1 119 ? 9.477 -10.477 -12.75 1 98.69 119 PHE B CA 1
ATOM 2016 C C . PHE B 1 119 ? 10.156 -9.164 -13.125 1 98.69 119 PHE B C 1
ATOM 2018 O O . PHE B 1 119 ? 10.609 -8.992 -14.258 1 98.69 119 PHE B O 1
ATOM 2025 N N . ASP B 1 120 ? 10.234 -8.195 -12.172 1 98.44 120 ASP B N 1
ATOM 2026 C CA . ASP B 1 120 ? 10.797 -6.879 -12.445 1 98.44 120 ASP B CA 1
ATOM 2027 C C . ASP B 1 120 ? 12.32 -6.898 -12.359 1 98.44 120 ASP B C 1
ATOM 2029 O O . ASP B 1 120 ? 12.875 -6.906 -11.258 1 98.44 120 ASP B O 1
ATOM 2033 N N . ALA B 1 121 ? 12.984 -6.746 -13.445 1 98.06 121 ALA B N 1
ATOM 2034 C CA . ALA B 1 121 ? 14.438 -6.848 -13.547 1 98.06 121 ALA B CA 1
ATOM 2035 C C . ALA B 1 121 ? 15.117 -5.695 -12.805 1 98.06 121 ALA B C 1
ATOM 2037 O O . ALA B 1 121 ? 16.297 -5.785 -12.461 1 98.06 121 ALA B O 1
ATOM 2038 N N . LYS B 1 122 ? 14.461 -4.641 -12.531 1 98 122 LYS B N 1
ATOM 2039 C CA . LYS B 1 122 ? 15.031 -3.508 -11.812 1 98 122 LYS B CA 1
ATOM 2040 C C . LYS B 1 122 ? 15.406 -3.895 -10.391 1 98 122 LYS B C 1
ATOM 2042 O O . LYS B 1 122 ? 16.188 -3.203 -9.734 1 98 122 LYS B O 1
ATOM 2047 N N . LEU B 1 123 ? 14.805 -4.992 -9.93 1 98.25 123 LEU B N 1
ATOM 2048 C CA . LEU B 1 123 ? 15.047 -5.406 -8.547 1 98.25 123 LEU B CA 1
ATOM 2049 C C . LEU B 1 123 ? 16.141 -6.461 -8.477 1 98.25 123 LEU B C 1
ATOM 2051 O O . LEU B 1 123 ? 16.516 -6.914 -7.391 1 98.25 123 LEU B O 1
ATOM 2055 N N . GLN B 1 124 ? 16.641 -6.766 -9.664 1 95.25 124 GLN B N 1
ATOM 2056 C CA . GLN B 1 124 ? 17.719 -7.742 -9.695 1 95.25 124 GLN B CA 1
ATOM 2057 C C . GLN B 1 124 ? 18.891 -7.293 -8.82 1 95.25 124 GLN B C 1
ATOM 2059 O O . GLN B 1 124 ? 19.344 -6.148 -8.922 1 95.25 124 GLN B O 1
ATOM 2064 N N . GLY B 1 125 ? 19.359 -8.125 -7.965 1 94.19 125 GLY B N 1
ATOM 2065 C CA . GLY B 1 125 ? 20.5 -7.812 -7.125 1 94.19 125 GLY B CA 1
ATOM 2066 C C . GLY B 1 125 ? 20.109 -7.301 -5.75 1 94.19 125 GLY B C 1
ATOM 2067 O O . GLY B 1 125 ? 20.953 -7.191 -4.859 1 94.19 125 GLY B O 1
ATOM 2068 N N . THR B 1 126 ? 18.859 -6.957 -5.531 1 96.12 126 THR B N 1
ATOM 2069 C CA . THR B 1 126 ? 18.391 -6.543 -4.215 1 96.12 126 THR B CA 1
ATOM 2070 C C . THR B 1 126 ? 18.312 -7.738 -3.268 1 96.12 126 THR B C 1
ATOM 2072 O O . THR B 1 126 ? 17.797 -8.797 -3.631 1 96.12 126 THR B O 1
ATOM 2075 N N . GLN B 1 127 ? 18.859 -7.574 -2.117 1 94.5 127 GLN B N 1
ATOM 2076 C CA . GLN B 1 127 ? 18.891 -8.656 -1.142 1 94.5 127 GLN B CA 1
ATOM 2077 C C . GLN B 1 127 ? 17.484 -9.195 -0.87 1 94.5 127 GLN B C 1
ATOM 2079 O O . GLN B 1 127 ? 16.547 -8.414 -0.654 1 94.5 127 GLN B O 1
ATOM 2084 N N . GLY B 1 128 ? 17.328 -10.5 -0.908 1 97.19 128 GLY B N 1
ATOM 2085 C CA . GLY B 1 128 ? 16.078 -11.156 -0.558 1 97.19 128 GLY B CA 1
ATOM 2086 C C . GLY B 1 128 ? 15.094 -11.211 -1.71 1 97.19 128 GLY B C 1
ATOM 2087 O O . GLY B 1 128 ? 13.984 -11.734 -1.562 1 97.19 128 GLY B O 1
ATOM 2088 N N . ILE B 1 129 ? 15.523 -10.688 -2.877 1 98.25 129 ILE B N 1
ATOM 2089 C CA . ILE B 1 129 ? 14.648 -10.664 -4.043 1 98.25 129 ILE B CA 1
ATOM 2090 C C . ILE B 1 129 ? 15.156 -11.648 -5.09 1 98.25 129 ILE B C 1
ATOM 2092 O O . ILE B 1 129 ? 16.359 -11.734 -5.34 1 98.25 129 ILE B O 1
ATOM 2096 N N . ARG B 1 130 ? 14.258 -12.391 -5.609 1 98.5 130 ARG B N 1
ATOM 2097 C CA . ARG B 1 130 ? 14.594 -13.344 -6.664 1 98.5 130 ARG B CA 1
ATOM 2098 C C . ARG B 1 130 ? 13.812 -13.055 -7.938 1 98.5 130 ARG B C 1
ATOM 2100 O O . ARG B 1 130 ? 12.578 -13.008 -7.91 1 98.5 130 ARG B O 1
ATOM 2107 N N . LEU B 1 131 ? 14.523 -12.875 -8.984 1 98.25 131 LEU B N 1
ATOM 2108 C CA . LEU B 1 131 ? 13.891 -12.727 -10.297 1 98.25 131 LEU B CA 1
ATOM 2109 C C . LEU B 1 131 ? 13.453 -14.086 -10.836 1 98.25 131 LEU B C 1
ATOM 2111 O O . LEU B 1 131 ? 14.242 -15.031 -10.875 1 98.25 131 LEU B O 1
ATO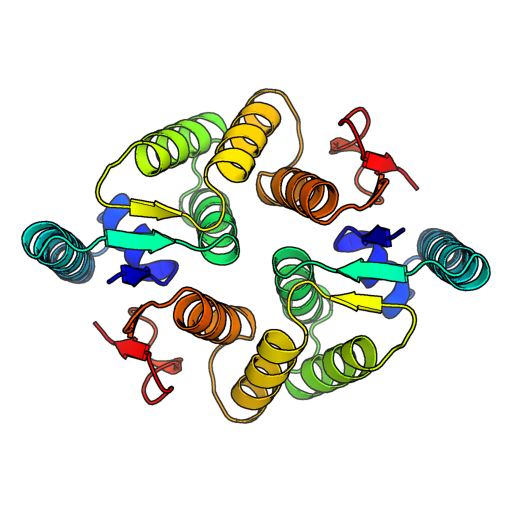M 2115 N N . LEU B 1 132 ? 12.211 -14.188 -11.188 1 97.62 132 LEU B N 1
ATOM 2116 C CA . LEU B 1 132 ? 11.703 -15.414 -11.781 1 97.62 132 LEU B CA 1
ATOM 2117 C C . LEU B 1 132 ? 12 -15.453 -13.281 1 97.62 132 LEU B C 1
ATOM 2119 O O . LEU B 1 132 ? 11.633 -14.523 -14.008 1 97.62 132 LEU B O 1
#

pLDDT: mean 97.5, std 2.1, range [80.31, 98.94]

InterPro domains:
  IPR002716 PIN domain [PF01850] (5-124)
  IPR029060 PIN-like domain superfamily [SSF88723] (1-130)

Radius of gyration: 18.32 Å; Cα contacts (8 Å, |Δi|>4): 417; chains: 2; bounding box: 42×56×44 Å

Secondary structure (DSSP, 8-state):
-EEEE-HHHHHHHHH--SHHHHHHHHHHHHHHHHTT-EEEE-HHHHHHHHHHHHHTS---HHHHHHHHHHHHH-TTEEETTHHHHHHHHHHHHHSSS-HHHHHHHHHHHHTTEEEEEES-GGGTT-TTEEE-/-EEEE-HHHHHHHHH--SHHHHHHHHHHHHHHHHTT-EEEE-HHHHHHHHHHHHHTS---HHHHHHHHHHHHH-TTEEETTHHHHHHHHHHHHHSSS-HHHHHHHHHHHHTTEEEEEES-GGGTT-TTEEE-

Organism: NCBI:txid2019572